Protein AF-A0A955DS67-F1 (afdb_monomer_lite)

Sequenc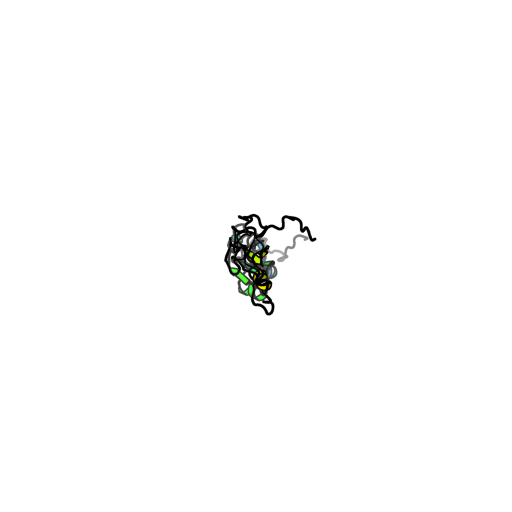e (205 aa):
DTLGGVYQGVDVPCTDSLCATAPFGACCLGFTSCVEVNSTETCDMLGGFYQGVDVPCTESLCATAPFGACCIGFISCVEVDSADSCDTLGGLYQGIGVVCTGTLCLPPIGACCLMNDCFAVTSDECNLVGGTYFGDDSTCQEKDSDGDGVPDLCDLCPTDPDKTSPGNCGCGVADRVEQWITVDSFGQSPGSANNLISPVGITVG

Radius of gyration: 37.69 Å; chains: 1; bounding box: 93×32×122 Å

Structure (mmCIF, N/CA/C/O backbone):
data_AF-A0A955DS67-F1
#
_entry.id   AF-A0A955DS67-F1
#
loop_
_atom_site.group_PDB
_atom_site.id
_atom_site.type_symbol
_atom_site.label_atom_id
_atom_site.label_alt_id
_atom_site.label_comp_id
_atom_site.label_asym_id
_atom_site.label_entity_id
_atom_site.label_seq_id
_atom_site.pdbx_PDB_ins_code
_atom_site.Cartn_x
_atom_site.Cartn_y
_atom_site.Cartn_z
_atom_site.occupancy
_atom_site.B_iso_or_equiv
_atom_site.auth_seq_id
_atom_site.auth_comp_id
_atom_site.auth_asym_id
_atom_site.auth_atom_id
_atom_site.pdbx_PDB_model_num
ATOM 1 N N . ASP A 1 1 ? 33.724 -18.136 -36.474 1.00 45.06 1 ASP A N 1
ATOM 2 C CA . ASP A 1 1 ? 34.417 -18.486 -35.220 1.00 45.06 1 ASP A CA 1
ATOM 3 C C . ASP A 1 1 ? 33.354 -18.592 -34.129 1.00 45.06 1 ASP A C 1
ATOM 5 O O . ASP A 1 1 ? 32.186 -18.333 -34.398 1.00 45.06 1 ASP A O 1
ATOM 9 N N . THR A 1 2 ? 33.712 -19.002 -32.922 1.00 50.34 2 THR A N 1
ATOM 10 C CA . THR A 1 2 ? 32.799 -19.075 -31.770 1.00 50.34 2 THR A CA 1
ATOM 11 C C . THR A 1 2 ? 32.528 -17.704 -31.121 1.00 50.34 2 THR A C 1
ATOM 13 O O . THR A 1 2 ? 32.075 -17.668 -29.983 1.00 50.34 2 THR A O 1
ATOM 16 N N . LEU A 1 3 ? 32.816 -16.587 -31.811 1.00 63.69 3 LEU A N 1
ATOM 17 C CA . LEU A 1 3 ? 32.718 -15.210 -31.300 1.00 63.69 3 LEU A CA 1
ATOM 18 C C . LEU A 1 3 ? 31.613 -14.373 -31.977 1.00 63.69 3 LEU A C 1
ATOM 20 O O . LEU A 1 3 ? 31.460 -13.201 -31.653 1.00 63.69 3 LEU A O 1
ATOM 24 N N . GLY A 1 4 ? 30.809 -14.954 -32.877 1.00 57.41 4 GLY A N 1
ATOM 25 C CA . GLY A 1 4 ? 29.556 -14.335 -33.342 1.00 57.41 4 GLY A CA 1
ATOM 26 C C . GLY A 1 4 ? 29.696 -13.159 -34.321 1.00 57.41 4 GLY A C 1
ATOM 27 O O . GLY A 1 4 ? 28.740 -12.410 -34.501 1.00 57.41 4 GLY A O 1
ATOM 28 N N . GLY A 1 5 ? 30.848 -12.987 -34.974 1.00 67.88 5 GLY A N 1
ATOM 29 C CA . GLY A 1 5 ? 31.040 -11.931 -35.975 1.00 67.88 5 GLY A CA 1
ATOM 30 C C . GLY A 1 5 ? 30.374 -12.223 -37.330 1.00 67.88 5 GLY A C 1
ATOM 31 O O . GLY A 1 5 ? 30.324 -13.371 -37.779 1.00 67.88 5 GLY A O 1
ATOM 32 N N . VAL A 1 6 ? 29.910 -11.170 -38.017 1.00 71.06 6 VAL A N 1
ATOM 33 C CA . VAL A 1 6 ? 29.419 -11.239 -39.406 1.00 71.06 6 VAL A CA 1
ATOM 34 C C . VAL A 1 6 ? 30.559 -10.912 -40.369 1.00 71.06 6 VAL A C 1
ATOM 36 O O . VAL A 1 6 ? 31.172 -9.850 -40.295 1.00 71.06 6 VAL A O 1
ATOM 39 N N . TYR A 1 7 ? 30.840 -11.829 -41.291 1.00 76.25 7 TYR A N 1
ATOM 40 C CA . TYR A 1 7 ? 31.863 -11.653 -42.318 1.00 76.25 7 TYR A CA 1
ATOM 41 C C . TYR A 1 7 ? 31.411 -10.651 -43.393 1.00 76.25 7 TYR A C 1
ATOM 43 O O . TYR A 1 7 ? 30.399 -10.876 -44.052 1.00 76.25 7 TYR A O 1
ATOM 51 N N . GLN A 1 8 ? 32.178 -9.575 -43.595 1.00 77.69 8 GLN A N 1
ATOM 52 C CA . GLN A 1 8 ? 31.844 -8.484 -44.529 1.00 77.69 8 GLN A CA 1
ATOM 53 C C . GLN A 1 8 ? 32.438 -8.653 -45.944 1.00 77.69 8 GLN A C 1
ATOM 55 O O . GLN A 1 8 ? 32.198 -7.814 -46.806 1.00 77.69 8 GLN A O 1
ATOM 60 N N . GLY A 1 9 ? 33.183 -9.732 -46.218 1.00 76.81 9 GLY A N 1
ATOM 61 C CA . GLY A 1 9 ? 33.797 -10.001 -47.529 1.00 76.81 9 GLY A CA 1
ATOM 62 C C . GLY A 1 9 ? 35.331 -9.982 -47.524 1.00 76.81 9 GLY A C 1
ATOM 63 O O . GLY A 1 9 ? 35.970 -9.636 -46.532 1.00 76.81 9 GLY A O 1
ATOM 64 N N . VAL A 1 10 ? 35.934 -10.415 -48.635 1.00 80.94 10 VAL A N 1
ATOM 65 C CA . VAL A 1 10 ? 37.390 -10.376 -48.868 1.00 80.94 10 VAL A CA 1
ATOM 66 C C . VAL A 1 10 ? 37.795 -8.968 -49.309 1.00 80.94 10 VAL A C 1
ATOM 68 O O . VAL A 1 10 ? 37.054 -8.325 -50.045 1.00 80.94 10 VAL A O 1
ATOM 71 N N . ASP A 1 11 ? 38.956 -8.497 -48.846 1.00 78.44 11 ASP A N 1
ATOM 72 C CA . ASP A 1 11 ? 39.526 -7.166 -49.135 1.00 78.44 11 ASP A CA 1
ATOM 73 C C . ASP A 1 11 ? 38.718 -5.960 -48.624 1.00 78.44 11 ASP A C 1
ATOM 75 O O . ASP A 1 11 ? 39.002 -4.812 -48.968 1.00 78.44 11 ASP A O 1
ATOM 79 N N . VAL A 1 12 ? 37.746 -6.202 -47.743 1.00 76.88 12 VAL A N 1
ATOM 80 C CA . VAL A 1 12 ? 37.064 -5.148 -46.993 1.00 76.88 12 VAL A CA 1
ATOM 81 C C . VAL A 1 12 ? 37.969 -4.729 -45.825 1.00 76.88 12 VAL A C 1
ATOM 83 O O . VAL A 1 12 ? 38.235 -5.549 -44.942 1.00 76.88 12 VAL A O 1
ATOM 86 N N . PRO A 1 13 ? 38.508 -3.494 -45.814 1.00 73.25 13 PRO A N 1
ATOM 87 C CA . PRO A 1 13 ? 39.472 -3.077 -44.802 1.00 73.25 13 PRO A CA 1
ATOM 88 C C . PRO A 1 13 ? 38.806 -3.033 -43.429 1.00 73.25 13 PRO A C 1
ATOM 90 O O . PRO A 1 13 ? 37.770 -2.398 -43.279 1.00 73.25 13 PRO A O 1
ATOM 93 N N . CYS A 1 14 ? 39.402 -3.657 -42.413 1.00 69.56 14 CYS A N 1
ATOM 94 C CA . CYS A 1 14 ? 38.899 -3.558 -41.044 1.00 69.56 14 CYS A CA 1
ATOM 95 C C . CYS A 1 14 ? 38.941 -2.090 -40.593 1.00 69.56 14 CYS A C 1
ATOM 97 O O . CYS A 1 14 ? 40.011 -1.551 -40.316 1.00 69.56 14 CYS A O 1
ATOM 99 N N . THR A 1 15 ? 37.782 -1.440 -40.548 1.00 69.25 15 THR A N 1
ATOM 100 C CA . THR A 1 15 ? 37.617 -0.091 -39.999 1.00 69.25 15 THR A CA 1
ATOM 101 C C . THR A 1 15 ? 36.511 -0.132 -38.957 1.00 69.25 15 THR A C 1
ATOM 103 O O . THR A 1 15 ? 35.581 -0.929 -39.085 1.00 69.25 15 THR A O 1
ATOM 106 N N . ASP A 1 16 ? 36.569 0.748 -37.959 1.00 59.34 16 ASP A N 1
ATOM 107 C CA . ASP A 1 16 ? 35.522 0.846 -36.930 1.00 59.34 16 ASP A CA 1
ATOM 108 C C . ASP A 1 16 ? 34.136 1.130 -37.545 1.00 59.34 16 ASP A C 1
ATOM 110 O O . ASP A 1 16 ? 33.114 0.732 -37.003 1.00 59.34 16 ASP A O 1
ATOM 114 N N . SER A 1 17 ? 34.099 1.719 -38.748 1.00 62.34 17 SER A N 1
ATOM 115 C CA . SER A 1 17 ? 32.881 1.948 -39.537 1.00 62.34 17 SER A CA 1
ATOM 116 C C . SER A 1 17 ? 32.241 0.671 -40.104 1.00 62.34 17 SER A C 1
ATOM 118 O O . SER A 1 17 ? 31.065 0.700 -40.459 1.00 62.34 17 SER A O 1
ATOM 120 N N . LEU A 1 18 ? 32.996 -0.422 -40.243 1.00 58.56 18 LEU A N 1
ATOM 121 C CA . LEU A 1 18 ? 32.519 -1.727 -40.733 1.00 58.56 18 LEU A CA 1
ATOM 122 C C . LEU A 1 18 ? 32.124 -2.671 -39.595 1.00 58.56 18 LEU A C 1
ATOM 124 O O . LEU A 1 18 ? 31.357 -3.609 -39.804 1.00 58.56 18 LEU A O 1
ATOM 128 N N . CYS A 1 19 ? 32.605 -2.369 -38.392 1.00 57.78 19 CYS A N 1
ATOM 129 C CA . CYS A 1 19 ? 32.075 -2.851 -37.128 1.00 57.78 19 CYS A CA 1
ATOM 130 C C . CYS A 1 19 ? 31.167 -1.784 -36.511 1.00 57.78 19 CYS A C 1
ATOM 132 O O . CYS A 1 19 ? 31.239 -1.577 -35.303 1.00 57.78 19 CYS A O 1
ATOM 134 N N . ALA A 1 20 ? 30.337 -1.101 -37.316 1.00 56.19 20 ALA A N 1
ATOM 135 C CA . ALA A 1 20 ? 29.197 -0.375 -36.774 1.00 56.19 20 ALA A CA 1
ATOM 136 C C . ALA A 1 20 ? 28.348 -1.422 -36.050 1.00 56.19 20 ALA A C 1
ATOM 138 O O . ALA A 1 20 ? 27.555 -2.144 -36.657 1.00 56.19 20 ALA A O 1
ATOM 139 N N . THR A 1 21 ? 28.644 -1.598 -34.764 1.00 60.34 21 THR A N 1
ATOM 140 C CA . THR A 1 21 ? 27.895 -2.409 -33.827 1.00 60.34 21 THR A CA 1
ATOM 141 C C . THR A 1 21 ? 26.448 -2.043 -34.070 1.00 60.34 21 THR A C 1
ATOM 143 O O . THR A 1 21 ? 26.143 -0.849 -34.120 1.00 60.34 21 THR A O 1
ATOM 146 N N . ALA A 1 22 ? 25.583 -3.037 -34.305 1.00 58.22 22 ALA A N 1
ATOM 147 C CA . ALA A 1 22 ? 24.147 -2.788 -34.313 1.00 58.22 22 ALA A CA 1
ATOM 148 C C . ALA A 1 22 ? 23.866 -1.852 -33.132 1.00 58.22 22 ALA A C 1
ATOM 150 O O . ALA A 1 22 ? 24.342 -2.182 -32.046 1.00 58.22 22 ALA A O 1
ATOM 151 N N . PRO A 1 23 ? 23.287 -0.663 -33.357 1.00 74.44 23 PRO A N 1
ATOM 152 C CA . PRO A 1 23 ? 23.350 0.417 -32.386 1.00 74.44 23 PRO A CA 1
ATOM 153 C C . PRO A 1 23 ? 22.814 -0.071 -31.039 1.00 74.44 23 PRO A C 1
ATOM 155 O O . PRO A 1 23 ? 21.612 -0.291 -30.886 1.00 74.44 23 PRO A O 1
ATOM 158 N N . PHE A 1 24 ? 23.721 -0.333 -30.094 1.00 84.25 24 PHE A N 1
ATOM 159 C CA . PHE A 1 24 ? 23.340 -0.803 -28.773 1.00 84.25 24 PHE A CA 1
ATOM 160 C C . PHE A 1 24 ? 22.849 0.402 -27.987 1.00 84.25 24 PHE A C 1
ATOM 162 O O . PHE A 1 24 ? 23.376 1.507 -28.108 1.00 84.25 24 PHE A O 1
ATOM 169 N N . GLY A 1 25 ? 21.801 0.190 -27.211 1.00 90.25 25 GLY A N 1
ATOM 170 C CA . GLY A 1 25 ? 21.251 1.197 -26.326 1.00 90.25 25 GLY A CA 1
ATOM 171 C C . GLY A 1 25 ? 20.898 0.590 -24.986 1.00 90.25 25 GLY A C 1
ATOM 172 O O . GLY A 1 25 ? 20.641 -0.613 -24.881 1.00 90.25 25 GLY A O 1
ATOM 173 N N . ALA A 1 26 ? 20.876 1.432 -23.965 1.00 92.25 26 ALA A N 1
ATOM 174 C CA . ALA A 1 26 ? 20.432 1.055 -22.640 1.00 92.25 26 ALA A CA 1
ATOM 175 C C . ALA A 1 26 ? 18.932 0.732 -22.632 1.00 92.25 26 ALA A C 1
ATOM 177 O O . ALA A 1 26 ? 18.096 1.517 -23.085 1.00 92.25 26 ALA A O 1
ATOM 178 N N . CYS A 1 27 ? 18.595 -0.420 -22.069 1.00 93.62 27 CYS A N 1
ATOM 179 C CA . CYS A 1 27 ? 17.243 -0.847 -21.761 1.00 93.62 27 CYS A CA 1
ATOM 180 C C . CYS A 1 27 ? 17.115 -0.981 -20.247 1.00 93.62 27 CYS A C 1
ATOM 182 O O . CYS A 1 27 ? 17.793 -1.807 -19.632 1.00 93.62 27 CYS A O 1
ATOM 184 N N . CYS A 1 28 ? 16.266 -0.157 -19.644 1.00 93.38 28 CYS A N 1
ATOM 185 C CA . CYS A 1 28 ? 16.013 -0.227 -18.212 1.00 93.38 28 CYS A CA 1
ATOM 186 C C . CYS A 1 28 ? 14.921 -1.252 -17.921 1.00 93.38 28 CYS A C 1
ATOM 188 O O . CYS A 1 28 ? 13.869 -1.201 -18.546 1.00 93.38 28 CYS A O 1
ATOM 190 N N . LEU A 1 29 ? 15.158 -2.157 -16.977 1.00 89.69 29 LEU A N 1
ATOM 191 C CA . LEU A 1 29 ? 14.196 -3.153 -16.502 1.00 89.69 29 LEU A CA 1
ATOM 192 C C . LEU A 1 29 ? 13.810 -2.785 -15.062 1.00 89.69 29 LEU A C 1
ATOM 194 O O . LEU A 1 29 ? 14.371 -3.320 -14.105 1.00 89.69 29 LEU A O 1
ATOM 198 N N . GLY A 1 30 ? 12.924 -1.801 -14.910 1.00 85.44 30 GLY A N 1
ATOM 199 C CA . GLY A 1 30 ? 12.640 -1.175 -13.616 1.00 85.44 30 GLY A CA 1
ATOM 200 C C . GLY A 1 30 ? 13.696 -0.143 -13.204 1.00 85.44 30 GLY A C 1
ATOM 201 O O . GLY A 1 30 ? 14.457 0.364 -14.034 1.00 85.44 30 GLY A O 1
ATOM 202 N N . PHE A 1 31 ? 13.757 0.184 -11.911 1.00 83.75 31 PHE A N 1
ATOM 203 C CA . PHE A 1 31 ? 14.593 1.295 -11.418 1.00 83.75 31 PHE A CA 1
ATOM 204 C C . PHE A 1 31 ? 16.088 0.982 -11.265 1.00 83.75 31 PHE A C 1
ATOM 206 O O . PHE A 1 31 ? 16.902 1.906 -11.233 1.00 83.75 31 PHE A O 1
ATOM 213 N N . THR A 1 32 ? 16.468 -0.291 -11.135 1.00 83.69 32 THR A N 1
ATOM 214 C CA . THR A 1 32 ? 17.836 -0.689 -10.735 1.00 83.69 32 THR A CA 1
ATOM 215 C C . THR A 1 32 ? 18.565 -1.552 -11.754 1.00 83.69 32 THR A C 1
ATOM 217 O O . THR A 1 32 ? 19.762 -1.776 -11.611 1.00 83.69 32 THR A O 1
ATOM 220 N N . SER A 1 33 ? 17.874 -2.048 -12.780 1.00 89.19 33 SER A N 1
ATOM 221 C CA . SER A 1 33 ? 18.462 -2.959 -13.757 1.00 89.19 33 SER A CA 1
ATOM 222 C C . SER A 1 33 ? 18.581 -2.284 -15.114 1.00 89.19 33 SER A C 1
ATOM 224 O O . SER A 1 33 ? 17.615 -1.713 -15.618 1.00 89.19 33 SER A O 1
ATOM 226 N N . CYS A 1 34 ? 19.768 -2.374 -15.709 1.00 91.81 34 CYS A N 1
ATOM 227 C CA . CYS A 1 34 ? 20.044 -1.900 -17.057 1.00 91.81 34 CYS A CA 1
ATOM 228 C C . CYS A 1 34 ? 20.729 -3.000 -17.860 1.00 91.81 34 CYS A C 1
ATOM 230 O O . CYS A 1 34 ? 21.706 -3.595 -17.401 1.00 91.81 34 CYS A O 1
ATOM 232 N N . VAL A 1 35 ? 20.240 -3.244 -19.071 1.00 92.69 35 VAL A N 1
ATOM 233 C CA . VAL A 1 35 ? 20.851 -4.166 -20.031 1.00 92.69 35 VAL A CA 1
ATOM 234 C C . VAL A 1 35 ? 21.061 -3.464 -21.367 1.00 92.69 35 VAL A C 1
ATOM 236 O O . VAL A 1 35 ? 20.235 -2.662 -21.792 1.00 92.69 35 VAL A O 1
ATOM 239 N N . GLU A 1 36 ? 22.169 -3.749 -22.046 1.00 92.12 36 GLU A N 1
ATOM 240 C CA . GLU A 1 36 ? 22.393 -3.247 -23.403 1.00 92.12 36 GLU A CA 1
ATOM 241 C C . GLU A 1 36 ? 21.662 -4.137 -24.413 1.00 92.12 36 GLU A C 1
ATOM 243 O O . GLU A 1 36 ? 21.830 -5.359 -24.425 1.00 92.12 36 GLU A O 1
ATOM 248 N N . VAL A 1 37 ? 20.849 -3.527 -25.275 1.00 90.88 37 VAL A N 1
ATOM 249 C CA . VAL A 1 37 ? 20.085 -4.219 -26.324 1.00 90.88 37 VAL A CA 1
ATOM 250 C C . VAL A 1 37 ? 20.288 -3.549 -27.676 1.00 90.88 37 VAL A C 1
ATOM 252 O O . VAL A 1 37 ? 20.621 -2.371 -27.759 1.00 90.88 37 VAL A O 1
ATOM 255 N N . ASN A 1 38 ? 20.067 -4.300 -28.751 1.00 88.94 38 ASN A N 1
ATOM 256 C CA . ASN A 1 38 ? 20.304 -3.862 -30.129 1.00 88.94 38 ASN A CA 1
ATOM 257 C C . ASN A 1 38 ? 19.103 -3.171 -30.805 1.00 88.94 38 ASN A C 1
ATOM 259 O O . ASN A 1 38 ? 19.205 -2.796 -31.972 1.00 88.94 38 ASN A O 1
ATOM 263 N N . SER A 1 39 ? 17.949 -3.081 -30.135 1.00 88.69 39 SER A N 1
ATOM 264 C CA . SER A 1 39 ? 16.745 -2.426 -30.660 1.00 88.69 39 SER A CA 1
ATOM 265 C C . SER A 1 39 ? 15.728 -2.132 -29.553 1.00 88.69 39 SER A C 1
ATOM 267 O O . SER A 1 39 ? 15.731 -2.801 -28.516 1.00 88.69 39 SER A O 1
ATOM 269 N N . THR A 1 40 ? 14.823 -1.180 -29.804 1.00 89.88 40 THR A N 1
ATOM 270 C CA . THR A 1 40 ? 13.650 -0.920 -28.953 1.00 89.88 40 THR A CA 1
ATOM 271 C C . THR A 1 40 ? 12.778 -2.165 -28.808 1.00 89.88 40 THR A C 1
ATOM 273 O O . THR A 1 40 ? 12.422 -2.520 -27.698 1.00 89.88 40 THR A O 1
ATOM 276 N N . GLU A 1 41 ? 12.538 -2.903 -29.895 1.00 91.00 41 GLU A N 1
ATOM 277 C CA . GLU A 1 41 ? 11.712 -4.121 -29.889 1.00 91.00 41 GLU A CA 1
ATOM 278 C C . GLU A 1 41 ? 12.270 -5.188 -28.935 1.00 91.00 41 GLU A C 1
ATOM 280 O O . GLU A 1 41 ? 11.524 -5.847 -28.211 1.00 91.00 41 GLU A O 1
ATOM 285 N N . THR A 1 42 ? 13.599 -5.339 -28.892 1.00 91.25 42 THR A N 1
ATOM 286 C CA . THR A 1 42 ? 14.268 -6.222 -27.929 1.00 91.25 42 THR A CA 1
ATOM 287 C C . THR A 1 42 ? 14.051 -5.747 -26.491 1.00 91.25 42 THR A C 1
ATOM 289 O O . THR A 1 42 ? 13.873 -6.583 -25.611 1.00 91.25 42 THR A O 1
ATOM 292 N N . CYS A 1 43 ? 14.051 -4.434 -26.241 1.00 91.31 43 CYS A N 1
ATOM 293 C CA . CYS A 1 43 ? 13.773 -3.879 -24.915 1.00 91.31 43 CYS A CA 1
ATOM 294 C C . CYS A 1 43 ? 12.316 -4.100 -24.491 1.00 91.31 43 CYS A C 1
ATOM 296 O O . CYS A 1 43 ? 12.063 -4.569 -23.382 1.00 91.31 43 CYS A O 1
ATOM 298 N N . ASP A 1 44 ? 11.375 -3.856 -25.403 1.00 88.94 44 ASP A N 1
ATOM 299 C CA . ASP A 1 44 ? 9.940 -4.021 -25.171 1.00 88.94 44 ASP A CA 1
ATOM 300 C C . ASP A 1 44 ? 9.601 -5.491 -24.872 1.00 88.94 44 ASP A C 1
ATOM 302 O O . ASP A 1 44 ? 8.831 -5.789 -23.960 1.00 88.94 44 ASP A O 1
ATOM 306 N N . MET A 1 45 ? 10.241 -6.440 -25.571 1.00 87.94 45 MET A N 1
ATOM 307 C CA . MET A 1 45 ? 10.102 -7.877 -25.287 1.00 87.94 45 MET A CA 1
ATOM 308 C C . MET A 1 45 ? 10.603 -8.277 -23.892 1.00 87.94 45 MET A C 1
ATOM 310 O O . MET A 1 45 ? 10.171 -9.302 -23.364 1.00 87.94 45 MET A O 1
ATOM 314 N N . LEU A 1 46 ? 11.510 -7.499 -23.297 1.00 89.19 46 LEU A N 1
ATOM 315 C CA . LEU A 1 46 ? 11.982 -7.693 -21.925 1.00 89.19 46 LEU A CA 1
ATOM 316 C C . LEU A 1 46 ? 11.116 -6.947 -20.893 1.00 89.19 46 LEU A C 1
ATOM 318 O O . LEU A 1 46 ? 11.377 -7.073 -19.698 1.00 89.19 46 LEU A O 1
ATOM 322 N N . GLY A 1 47 ? 10.101 -6.193 -21.333 1.00 84.56 47 GLY A N 1
ATOM 323 C CA . GLY A 1 47 ? 9.290 -5.324 -20.474 1.00 84.56 47 GLY A CA 1
ATOM 324 C C . GLY A 1 47 ? 10.054 -4.094 -19.979 1.00 84.56 47 GLY A C 1
ATOM 325 O O . GLY A 1 47 ? 9.779 -3.597 -18.888 1.00 84.56 47 GLY A O 1
ATOM 326 N N . GLY A 1 48 ? 11.066 -3.661 -20.731 1.00 87.62 48 GLY A N 1
ATOM 327 C CA . GLY A 1 48 ? 11.921 -2.541 -20.375 1.00 87.62 48 GLY A CA 1
ATOM 328 C C . GLY A 1 48 ? 11.591 -1.250 -21.105 1.00 87.62 48 GLY A C 1
ATOM 329 O O . GLY A 1 48 ? 10.874 -1.237 -22.098 1.00 87.62 48 GLY A O 1
ATOM 330 N N . PHE A 1 49 ? 12.198 -0.161 -20.641 1.00 89.50 49 PHE A N 1
ATOM 331 C CA . PHE A 1 49 ? 12.126 1.143 -21.289 1.00 89.50 49 PHE A CA 1
ATOM 332 C C . PHE A 1 49 ? 13.446 1.456 -22.003 1.00 89.50 49 PHE A C 1
ATOM 334 O O . PHE A 1 49 ? 14.501 1.572 -21.364 1.00 89.50 49 PHE A O 1
ATOM 341 N N . TYR A 1 50 ? 13.393 1.586 -23.332 1.00 91.56 50 TYR A N 1
ATOM 342 C CA . TYR A 1 50 ? 14.571 1.848 -24.160 1.00 91.56 50 TYR A CA 1
ATOM 343 C C . TYR A 1 50 ? 14.976 3.323 -24.091 1.00 91.56 50 TYR A C 1
ATOM 345 O O . TYR A 1 50 ? 14.203 4.213 -24.437 1.00 91.56 50 TYR A O 1
ATOM 353 N N . GLN A 1 51 ? 16.213 3.586 -23.679 1.00 91.31 51 GLN A N 1
ATOM 354 C CA . GLN A 1 51 ? 16.733 4.944 -23.472 1.00 91.31 51 GLN A CA 1
ATOM 355 C C . GLN A 1 51 ? 17.290 5.575 -24.753 1.00 91.31 51 GLN A C 1
ATOM 357 O O . GLN A 1 51 ? 17.553 6.775 -24.795 1.00 91.31 51 GLN A O 1
ATOM 362 N N . GLY A 1 52 ? 17.442 4.775 -25.809 1.00 88.31 52 GLY A N 1
ATOM 363 C CA . GLY A 1 52 ? 17.955 5.208 -27.101 1.00 88.31 52 GLY A CA 1
ATOM 364 C C . GLY A 1 52 ? 19.292 4.569 -27.460 1.00 88.31 52 GLY A C 1
ATOM 365 O O . GLY A 1 52 ? 19.996 3.997 -26.631 1.00 88.31 52 GLY A O 1
ATOM 366 N N . VAL A 1 53 ? 19.622 4.686 -28.741 1.00 88.19 53 VAL A N 1
ATOM 367 C CA . VAL A 1 53 ? 20.884 4.243 -29.337 1.00 88.19 53 VAL A CA 1
ATOM 368 C C . VAL A 1 53 ? 22.063 5.021 -28.750 1.00 88.19 53 VAL A C 1
ATOM 370 O O . VAL A 1 53 ? 21.947 6.223 -28.516 1.00 88.19 53 VAL A O 1
ATOM 373 N N . ASP A 1 54 ? 23.190 4.339 -28.537 1.00 87.44 54 ASP A N 1
ATOM 374 C CA . ASP A 1 54 ? 24.444 4.886 -27.999 1.00 87.44 54 ASP A CA 1
ATOM 375 C C . ASP A 1 54 ? 24.322 5.472 -26.580 1.00 87.44 54 ASP A C 1
ATOM 377 O O . ASP A 1 54 ? 25.238 6.136 -26.088 1.00 87.44 54 ASP A O 1
ATOM 381 N N . VAL A 1 55 ? 23.207 5.212 -25.887 1.00 90.38 55 VAL A N 1
ATOM 382 C CA . VAL A 1 55 ? 23.054 5.527 -24.465 1.00 90.38 55 VAL A CA 1
ATOM 383 C C . VAL A 1 55 ? 23.655 4.378 -23.651 1.00 90.38 55 VAL A C 1
ATOM 385 O O . VAL A 1 55 ? 23.109 3.274 -23.692 1.00 90.38 55 VAL A O 1
ATOM 388 N N . PRO A 1 56 ? 24.759 4.597 -22.908 1.00 88.00 56 PRO A N 1
ATOM 389 C CA . PRO A 1 56 ? 25.398 3.538 -22.139 1.00 88.00 56 PRO A CA 1
ATOM 390 C C . PRO A 1 56 ? 24.575 3.185 -20.901 1.00 88.00 56 PRO A C 1
ATOM 392 O O . PRO A 1 56 ? 24.020 4.063 -20.231 1.00 88.00 56 PRO A O 1
ATOM 395 N N . CYS A 1 57 ? 24.557 1.902 -20.542 1.00 89.19 57 CYS A N 1
ATOM 396 C CA . CYS A 1 57 ? 23.957 1.477 -19.286 1.00 89.19 57 CYS A CA 1
ATOM 397 C C . CYS A 1 57 ? 24.753 2.010 -18.092 1.00 89.19 57 CYS A C 1
ATOM 399 O O . CYS A 1 57 ? 25.937 1.718 -17.926 1.00 89.19 57 CYS A O 1
ATOM 401 N N . THR A 1 58 ? 24.091 2.788 -17.236 1.00 84.88 58 THR A N 1
ATOM 402 C CA . THR A 1 58 ? 24.656 3.258 -15.968 1.00 84.88 58 THR A CA 1
ATOM 403 C C . THR A 1 58 ? 23.632 3.081 -14.854 1.00 84.88 58 THR A C 1
ATOM 405 O O . THR A 1 58 ? 22.432 3.213 -15.086 1.00 84.88 58 THR A O 1
ATOM 408 N N . GLU A 1 59 ? 24.103 2.844 -13.631 1.00 69.81 59 GLU A N 1
ATOM 409 C CA . GLU A 1 59 ? 23.254 2.657 -12.439 1.00 69.81 59 GLU A CA 1
ATOM 410 C C . GLU A 1 59 ? 22.304 3.845 -12.185 1.00 69.81 59 GLU A C 1
ATOM 412 O O . GLU A 1 59 ? 21.223 3.696 -11.627 1.00 69.81 59 GLU A O 1
ATOM 417 N N . SER A 1 60 ? 22.692 5.048 -12.619 1.00 82.69 60 SER A N 1
ATOM 418 C CA . SER A 1 60 ? 21.909 6.275 -12.434 1.00 82.69 60 SER A CA 1
ATOM 419 C C . SER A 1 60 ? 20.833 6.488 -13.501 1.00 82.69 60 SER A C 1
ATOM 421 O O . SER A 1 60 ? 19.947 7.317 -13.299 1.00 82.69 60 SER A O 1
ATOM 423 N N . LEU A 1 61 ? 20.923 5.806 -14.644 1.00 84.50 61 LEU A N 1
ATOM 424 C CA . LEU A 1 61 ? 20.039 6.031 -15.787 1.00 84.50 61 LEU A CA 1
ATOM 425 C C . LEU A 1 61 ? 18.622 5.518 -15.503 1.00 84.50 61 LEU A C 1
ATOM 427 O O . LEU A 1 61 ? 17.641 6.226 -15.731 1.00 84.50 61 LEU A O 1
ATOM 431 N N . CYS A 1 62 ? 18.515 4.316 -14.935 1.00 86.25 62 CYS A N 1
ATOM 432 C CA . CYS A 1 62 ? 17.228 3.655 -14.718 1.00 86.25 62 CYS A CA 1
ATOM 433 C C . CYS A 1 62 ? 16.460 4.190 -13.508 1.00 86.25 62 CYS A C 1
ATOM 435 O O . CYS A 1 62 ? 15.234 4.141 -13.497 1.00 86.25 62 CYS A O 1
ATOM 437 N N . ALA A 1 63 ? 17.146 4.847 -12.570 1.00 79.38 63 ALA A N 1
ATOM 438 C CA . ALA A 1 63 ? 16.498 5.588 -11.491 1.00 79.38 63 ALA A CA 1
ATOM 439 C C . ALA A 1 63 ? 15.624 6.752 -12.002 1.00 79.38 63 ALA A C 1
ATOM 441 O O . ALA A 1 63 ? 14.730 7.209 -11.295 1.00 79.38 63 ALA A O 1
ATOM 442 N N . THR A 1 64 ? 15.887 7.242 -13.221 1.00 74.81 64 THR A N 1
ATOM 443 C CA . THR A 1 64 ? 15.121 8.324 -13.866 1.00 74.81 64 THR A CA 1
ATOM 444 C C . THR A 1 64 ? 14.175 7.842 -14.962 1.00 74.81 64 THR A C 1
ATOM 446 O O . THR A 1 64 ? 13.462 8.653 -15.553 1.00 74.81 64 THR A O 1
ATOM 449 N N . ALA A 1 65 ? 14.164 6.538 -15.248 1.00 76.44 65 ALA A N 1
ATOM 450 C CA . ALA A 1 65 ? 13.235 5.966 -16.209 1.00 76.44 65 ALA A CA 1
ATOM 451 C C . ALA A 1 65 ? 11.789 6.069 -15.675 1.00 76.44 65 ALA A C 1
ATOM 453 O O . ALA A 1 65 ? 11.587 6.049 -14.458 1.00 76.44 65 ALA A O 1
ATOM 454 N N . PRO A 1 66 ? 10.776 6.196 -16.554 1.00 83.38 66 PRO A N 1
ATOM 455 C CA . PRO A 1 66 ? 9.402 6.528 -16.170 1.00 83.38 66 PRO A CA 1
ATOM 456 C C . PRO A 1 66 ? 8.627 5.333 -15.590 1.00 83.38 66 PRO A C 1
ATOM 458 O O . PRO A 1 66 ? 7.434 5.191 -15.840 1.00 83.38 66 PRO A O 1
ATOM 461 N N . PHE A 1 67 ? 9.284 4.471 -14.814 1.00 89.06 67 PHE A N 1
ATOM 462 C CA . PHE A 1 6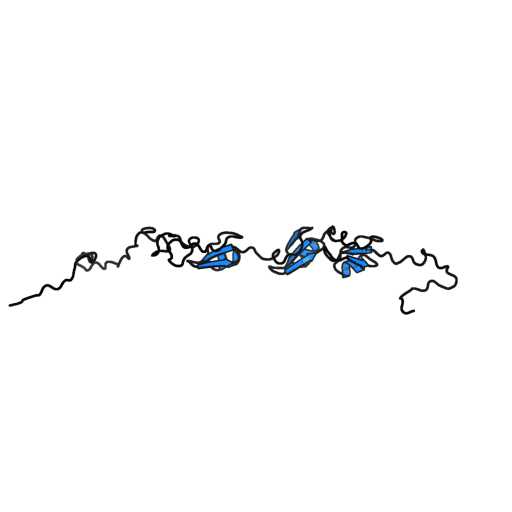7 ? 8.611 3.365 -14.150 1.00 89.06 67 PHE A CA 1
ATOM 463 C C . PHE A 1 67 ? 7.702 3.865 -13.036 1.00 89.06 67 PHE A C 1
ATOM 465 O O . PHE A 1 67 ? 7.957 4.896 -12.409 1.00 89.06 67 PHE A O 1
ATOM 472 N N . GLY A 1 68 ? 6.658 3.102 -12.763 1.00 92.12 68 GLY A N 1
ATOM 473 C CA . GLY A 1 68 ? 5.795 3.273 -11.611 1.00 92.12 68 GLY A CA 1
ATOM 474 C C . GLY A 1 68 ? 5.276 1.935 -11.117 1.00 92.12 68 GLY A C 1
ATOM 475 O O . GLY A 1 68 ? 5.263 0.938 -11.840 1.00 92.12 68 GLY A O 1
ATOM 476 N N . ALA A 1 69 ? 4.843 1.909 -9.865 1.00 93.75 69 ALA A N 1
ATOM 477 C CA . ALA A 1 69 ? 4.267 0.722 -9.267 1.00 93.75 69 ALA A CA 1
ATOM 478 C C . ALA A 1 69 ? 2.825 0.510 -9.742 1.00 93.75 69 ALA A C 1
ATOM 480 O O . ALA A 1 69 ? 2.002 1.429 -9.755 1.00 93.75 69 ALA A O 1
ATOM 481 N N . CYS A 1 70 ? 2.511 -0.732 -10.084 1.00 95.94 70 CYS A N 1
ATOM 482 C CA . CYS A 1 70 ? 1.182 -1.198 -10.432 1.00 95.94 70 CYS A CA 1
ATOM 483 C C . CYS A 1 70 ? 0.733 -2.242 -9.410 1.00 95.94 70 CYS A C 1
ATOM 485 O O . CYS A 1 70 ? 1.356 -3.300 -9.276 1.00 95.94 70 CYS A O 1
ATOM 487 N N . CYS A 1 71 ? -0.345 -1.944 -8.688 1.00 96.12 71 CYS A N 1
ATOM 488 C CA . CYS A 1 71 ? -0.918 -2.863 -7.712 1.00 96.12 71 CYS A CA 1
ATOM 489 C C . CYS A 1 71 ? -1.964 -3.758 -8.368 1.00 96.12 71 CYS A C 1
ATOM 491 O O . CYS A 1 71 ? -2.995 -3.274 -8.829 1.00 96.12 71 CYS A O 1
ATOM 493 N N . ILE A 1 72 ? -1.713 -5.064 -8.391 1.00 93.44 72 ILE A N 1
ATOM 494 C CA . ILE A 1 72 ? -2.641 -6.066 -8.920 1.00 93.44 72 ILE A CA 1
ATOM 495 C C . ILE A 1 72 ? -3.291 -6.772 -7.724 1.00 93.44 72 ILE A C 1
ATOM 497 O O . ILE A 1 72 ? -2.673 -7.588 -7.033 1.00 93.44 72 ILE A O 1
ATOM 501 N N . GLY A 1 73 ? -4.548 -6.426 -7.444 1.00 89.00 73 GLY A N 1
ATOM 502 C CA . GLY A 1 73 ? -5.215 -6.825 -6.202 1.00 89.00 73 GLY A CA 1
ATOM 503 C C . GLY A 1 73 ? -4.580 -6.164 -4.970 1.00 89.00 73 GLY A C 1
ATOM 504 O O . GLY A 1 73 ? -4.221 -4.994 -5.016 1.00 89.00 73 GLY A O 1
ATOM 505 N N . PHE A 1 74 ? -4.446 -6.920 -3.874 1.00 81.56 74 PHE A N 1
ATOM 506 C CA . PHE A 1 74 ? -4.029 -6.406 -2.556 1.00 81.56 74 PHE A CA 1
ATOM 507 C C . PHE A 1 74 ? -2.586 -6.732 -2.149 1.00 81.56 74 PHE A C 1
ATOM 509 O O . PHE A 1 74 ? -2.128 -6.309 -1.099 1.00 81.56 74 PHE A O 1
ATOM 516 N N . ILE A 1 75 ? -1.872 -7.568 -2.902 1.00 85.12 75 ILE A N 1
ATOM 517 C CA . ILE A 1 75 ? -0.553 -8.074 -2.468 1.00 85.12 75 ILE A CA 1
ATOM 518 C C . ILE A 1 75 ? 0.485 -8.106 -3.583 1.00 85.12 75 ILE A C 1
ATOM 520 O O . ILE A 1 75 ? 1.678 -8.188 -3.299 1.00 85.12 75 ILE A O 1
ATOM 524 N N . SER A 1 76 ? 0.063 -8.065 -4.848 1.00 92.31 76 SER A N 1
ATOM 525 C CA . SER A 1 76 ? 0.993 -8.106 -5.969 1.00 92.31 76 SER A CA 1
ATOM 526 C C . SER A 1 76 ? 1.330 -6.688 -6.402 1.00 92.31 76 SER A C 1
ATOM 528 O O . SER A 1 76 ? 0.439 -5.892 -6.687 1.00 92.31 76 SER A O 1
ATOM 530 N N . CYS A 1 77 ? 2.626 -6.397 -6.449 1.00 94.12 77 CYS A N 1
ATOM 531 C CA . CYS A 1 77 ? 3.165 -5.169 -7.004 1.00 94.12 77 CYS A CA 1
ATOM 532 C C . CYS A 1 77 ? 4.110 -5.521 -8.144 1.00 94.12 77 CYS A C 1
ATOM 534 O O . CYS A 1 77 ? 5.000 -6.359 -7.969 1.00 94.12 77 CYS A O 1
ATOM 536 N N . VAL A 1 78 ? 3.924 -4.876 -9.288 1.00 92.25 78 VAL A N 1
ATOM 537 C CA . VAL A 1 78 ? 4.835 -4.967 -10.431 1.00 92.25 78 VAL A CA 1
ATOM 538 C C . VAL A 1 78 ? 5.227 -3.566 -10.879 1.00 92.25 78 VAL A C 1
ATOM 540 O O . VAL A 1 78 ? 4.420 -2.641 -10.815 1.00 92.25 78 VAL A O 1
ATOM 543 N N . GLU A 1 79 ? 6.471 -3.395 -11.311 1.00 91.81 79 GLU A N 1
ATOM 544 C CA . GLU A 1 79 ? 6.921 -2.144 -11.922 1.00 91.81 79 GLU A CA 1
ATOM 545 C C . GLU A 1 79 ? 6.525 -2.151 -13.398 1.00 91.81 79 GLU A C 1
ATOM 547 O O . GLU A 1 79 ? 6.770 -3.127 -14.107 1.00 91.81 79 GLU A O 1
ATOM 552 N N . VAL A 1 80 ? 5.889 -1.074 -13.851 1.00 91.12 80 VAL A N 1
ATOM 553 C CA . VAL A 1 80 ? 5.458 -0.887 -15.241 1.00 91.12 80 VAL A CA 1
ATOM 554 C C . VAL A 1 80 ? 5.923 0.467 -15.751 1.00 91.12 80 VAL A C 1
ATOM 556 O O . VAL A 1 80 ? 6.154 1.388 -14.972 1.00 91.12 80 VAL A O 1
ATOM 559 N N . ASP A 1 81 ? 6.059 0.594 -17.061 1.00 88.69 81 ASP A N 1
ATOM 560 C CA . ASP A 1 81 ? 6.537 1.793 -17.753 1.00 88.69 81 ASP A CA 1
ATOM 561 C C . ASP A 1 81 ? 5.442 2.844 -18.022 1.00 88.69 81 ASP A C 1
ATOM 563 O O . ASP A 1 81 ? 5.741 3.964 -18.437 1.00 88.69 81 ASP A O 1
ATOM 567 N N . SER A 1 82 ? 4.166 2.502 -17.808 1.00 90.00 82 SER A N 1
ATOM 568 C CA . SER A 1 82 ? 3.043 3.416 -18.015 1.00 90.00 82 SER A CA 1
ATOM 569 C C . SER A 1 82 ? 1.779 3.004 -17.248 1.00 90.00 82 SER A C 1
ATOM 571 O O . SER A 1 82 ? 1.617 1.854 -16.834 1.00 90.00 82 SER A O 1
ATOM 573 N N . ALA A 1 83 ? 0.850 3.954 -17.095 1.00 93.62 83 ALA A N 1
ATOM 574 C CA . ALA A 1 83 ? -0.480 3.677 -16.553 1.00 93.62 83 ALA A CA 1
ATOM 575 C C . ALA A 1 83 ? -1.274 2.717 -17.456 1.00 93.62 83 ALA A C 1
ATOM 577 O O . ALA A 1 83 ? -1.8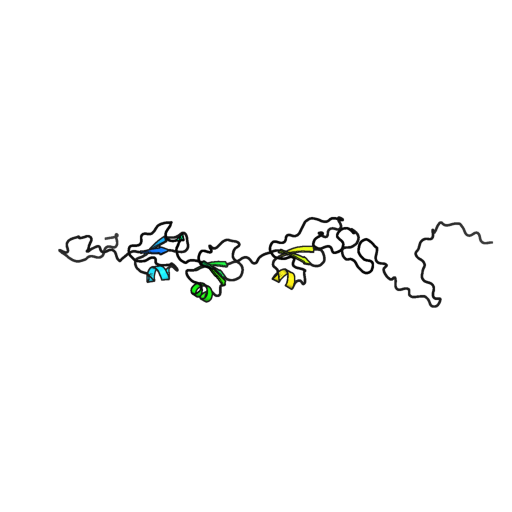89 1.786 -16.948 1.00 93.62 83 ALA A O 1
ATOM 578 N N . ASP A 1 84 ? -1.179 2.877 -18.781 1.00 94.38 84 ASP A N 1
ATOM 579 C CA . ASP A 1 84 ? -1.846 1.999 -19.750 1.00 94.38 84 ASP A CA 1
ATOM 580 C C . ASP A 1 84 ? -1.366 0.545 -19.597 1.00 94.38 84 ASP A C 1
ATOM 582 O O . ASP A 1 84 ? -2.170 -0.389 -19.579 1.00 94.38 84 ASP A O 1
ATOM 586 N N . SER A 1 85 ? -0.056 0.343 -19.403 1.00 92.12 85 SER A N 1
ATOM 587 C CA . SER A 1 85 ? 0.524 -0.970 -19.105 1.00 92.12 85 SER A CA 1
ATOM 588 C C . SER A 1 85 ? -0.071 -1.561 -17.818 1.00 92.12 85 SER A C 1
ATOM 590 O O . SER A 1 85 ? -0.424 -2.739 -17.797 1.00 92.12 85 SER A O 1
ATOM 592 N N . CYS A 1 86 ? -0.269 -0.758 -16.765 1.00 94.69 86 CYS A N 1
ATOM 593 C CA . CYS A 1 86 ? -0.931 -1.214 -15.536 1.00 94.69 86 CYS A CA 1
ATOM 594 C C . CYS A 1 86 ? -2.403 -1.595 -15.756 1.00 94.69 86 CYS A C 1
ATOM 596 O O . CYS A 1 86 ? -2.860 -2.634 -15.270 1.00 94.69 86 CYS A O 1
ATOM 598 N N . ASP A 1 87 ? -3.131 -0.791 -16.530 1.00 95.06 87 ASP A N 1
ATOM 599 C CA . ASP A 1 87 ? -4.546 -1.011 -16.827 1.00 95.06 87 ASP A CA 1
ATOM 600 C C . ASP A 1 87 ? -4.754 -2.311 -17.617 1.00 95.06 87 ASP A C 1
ATOM 602 O O . ASP A 1 87 ? -5.693 -3.064 -17.346 1.00 95.06 87 ASP A O 1
ATOM 606 N N . THR A 1 88 ? -3.848 -2.644 -18.546 1.00 95.31 88 THR A N 1
ATOM 607 C CA . THR A 1 88 ? -3.901 -3.929 -19.275 1.00 95.31 88 THR A CA 1
ATOM 608 C C . THR A 1 88 ? -3.691 -5.148 -18.375 1.00 95.31 88 THR A C 1
ATOM 610 O O . THR A 1 88 ? -4.196 -6.229 -18.684 1.00 95.31 88 THR A O 1
ATOM 613 N N . LEU A 1 89 ? -3.003 -4.977 -17.242 1.00 93.94 89 LEU A N 1
ATOM 614 C CA . LEU A 1 89 ? -2.843 -5.999 -16.205 1.00 93.94 89 LEU A CA 1
ATOM 615 C C . LEU A 1 89 ? -4.027 -6.034 -15.223 1.00 93.94 89 LEU A C 1
ATOM 617 O O . LEU A 1 89 ? -4.072 -6.903 -14.352 1.00 93.94 89 LEU A O 1
ATOM 621 N N . GLY A 1 90 ? -4.988 -5.113 -15.356 1.00 93.62 90 GLY A N 1
ATOM 622 C CA . GLY A 1 90 ? -6.115 -4.961 -14.437 1.00 93.62 90 GLY A CA 1
ATOM 623 C C . GLY A 1 90 ? -5.702 -4.444 -13.057 1.00 93.62 90 GLY A C 1
ATOM 624 O O . GLY A 1 90 ? -6.380 -4.740 -12.072 1.00 93.62 90 GLY A O 1
ATOM 625 N N . GLY A 1 91 ? -4.571 -3.741 -12.972 1.00 94.75 91 GLY A N 1
ATOM 626 C CA . GLY A 1 91 ? -4.058 -3.174 -11.731 1.00 94.75 91 GLY A CA 1
ATOM 627 C C . GLY A 1 91 ? -4.467 -1.717 -11.508 1.00 94.75 91 GLY A C 1
ATOM 628 O O . GLY A 1 91 ? -5.093 -1.083 -12.351 1.00 94.75 91 GLY A O 1
ATOM 629 N N . LEU A 1 92 ? -4.085 -1.184 -10.347 1.00 94.31 92 LEU A N 1
ATOM 630 C CA . LEU A 1 92 ? -4.189 0.229 -9.997 1.00 94.31 92 LEU A CA 1
ATOM 631 C C . LEU A 1 92 ? -2.798 0.870 -10.024 1.00 94.31 92 LEU A C 1
ATOM 633 O O . LEU A 1 92 ? -1.933 0.534 -9.205 1.00 94.31 92 LEU A O 1
ATOM 637 N N . TYR A 1 93 ? -2.597 1.810 -10.947 1.00 95.44 93 TYR A N 1
ATOM 638 C CA . TYR A 1 93 ? -1.328 2.514 -11.096 1.00 95.44 93 TYR A CA 1
ATOM 639 C C . TYR A 1 93 ? -1.110 3.523 -9.963 1.00 95.44 93 TYR A C 1
ATOM 641 O O . TYR A 1 93 ? -1.939 4.404 -9.738 1.00 95.44 93 TYR A O 1
ATOM 649 N N . GLN A 1 94 ? 0.021 3.415 -9.265 1.00 94.62 94 GLN A N 1
ATOM 650 C CA . GLN A 1 94 ? 0.366 4.274 -8.124 1.00 94.62 94 GLN A CA 1
ATOM 651 C C . GLN A 1 94 ? 1.082 5.567 -8.541 1.00 94.62 94 GLN A C 1
ATOM 653 O O . GLN A 1 94 ? 1.200 6.496 -7.744 1.00 94.62 94 GLN A O 1
ATOM 658 N N . GLY A 1 95 ? 1.538 5.648 -9.794 1.00 91.25 95 GLY A N 1
ATOM 659 C CA . GLY A 1 95 ? 2.227 6.813 -10.345 1.00 91.25 95 GLY A CA 1
ATOM 660 C C . GLY A 1 95 ? 3.700 6.561 -10.668 1.00 91.25 95 GLY A C 1
ATOM 661 O O . GLY A 1 95 ? 4.316 5.605 -10.200 1.00 91.25 95 GLY A O 1
ATOM 662 N N . ILE A 1 96 ? 4.263 7.455 -11.485 1.00 90.38 96 ILE A N 1
ATOM 663 C CA . ILE A 1 96 ? 5.672 7.416 -11.901 1.00 90.38 96 ILE A CA 1
ATOM 664 C C . ILE A 1 96 ? 6.578 7.699 -10.695 1.00 90.38 96 ILE A C 1
ATOM 666 O O . ILE A 1 96 ? 6.297 8.591 -9.895 1.00 90.38 96 ILE A O 1
ATOM 670 N N . GLY A 1 97 ? 7.683 6.964 -10.583 1.00 88.38 97 GLY A N 1
ATOM 671 C CA . GLY A 1 97 ? 8.667 7.077 -9.506 1.00 88.38 97 GLY A CA 1
ATOM 672 C C . GLY A 1 97 ? 8.275 6.352 -8.217 1.00 88.38 97 GLY A C 1
ATOM 673 O O . GLY A 1 97 ? 9.073 6.307 -7.281 1.00 88.38 97 GLY A O 1
ATOM 674 N N . VAL A 1 98 ? 7.072 5.772 -8.149 1.00 91.69 98 VAL A N 1
ATOM 675 C CA . VAL A 1 98 ? 6.674 4.918 -7.027 1.00 91.69 98 VAL A CA 1
ATOM 676 C C . VAL A 1 98 ? 7.304 3.542 -7.218 1.00 91.69 98 VAL A C 1
ATOM 678 O O . VAL A 1 98 ? 7.029 2.862 -8.202 1.00 91.69 98 VAL A O 1
ATOM 681 N N . VAL A 1 99 ? 8.151 3.140 -6.272 1.00 89.06 99 VAL A N 1
ATOM 682 C CA . VAL A 1 99 ? 8.827 1.836 -6.272 1.00 89.06 99 VAL A CA 1
ATOM 683 C C . VAL A 1 99 ? 7.954 0.815 -5.556 1.00 89.06 99 VAL A C 1
ATOM 685 O O . VAL A 1 99 ? 7.348 1.128 -4.529 1.00 89.06 99 VAL A O 1
ATOM 688 N N . CYS A 1 100 ? 7.921 -0.418 -6.055 1.00 90.94 100 CYS A N 1
ATOM 689 C CA . CYS A 1 100 ? 7.237 -1.499 -5.360 1.00 90.94 100 CYS A CA 1
ATOM 690 C C . CYS A 1 100 ? 7.879 -1.764 -3.993 1.00 90.94 100 CYS A C 1
ATOM 692 O O . CYS A 1 100 ? 9.015 -2.228 -3.893 1.00 90.94 100 CYS A O 1
ATOM 694 N N . THR A 1 101 ? 7.130 -1.502 -2.925 1.00 88.81 101 THR A N 1
ATOM 695 C CA . THR A 1 101 ? 7.495 -1.896 -1.561 1.00 88.81 101 THR A CA 1
ATOM 696 C C . THR A 1 101 ? 6.557 -2.998 -1.083 1.00 88.81 101 THR A C 1
ATOM 698 O O . THR A 1 101 ? 5.433 -3.126 -1.569 1.00 88.81 101 THR A O 1
ATOM 701 N N . GLY A 1 102 ? 6.997 -3.798 -0.109 1.00 81.25 102 GLY A N 1
ATOM 702 C CA . GLY A 1 102 ? 6.190 -4.905 0.418 1.00 81.25 102 GLY A CA 1
ATOM 703 C C . GLY A 1 102 ? 4.849 -4.480 1.031 1.00 81.25 102 GLY A C 1
ATOM 704 O O . GLY A 1 102 ? 3.979 -5.324 1.199 1.00 81.25 102 GLY A O 1
ATOM 705 N N . THR A 1 103 ? 4.673 -3.193 1.346 1.00 86.69 103 THR A N 1
ATOM 706 C CA . THR A 1 103 ? 3.445 -2.639 1.930 1.00 86.69 103 THR A CA 1
ATOM 707 C C . THR A 1 103 ? 2.630 -1.794 0.962 1.00 86.69 103 THR A C 1
ATOM 709 O O . THR A 1 103 ? 1.506 -1.448 1.293 1.00 86.69 103 THR A O 1
ATOM 712 N N . LEU A 1 104 ? 3.161 -1.450 -0.215 1.00 89.56 104 LEU A N 1
ATOM 713 C CA . LEU A 1 104 ? 2.532 -0.471 -1.105 1.00 89.56 104 LEU A CA 1
ATOM 714 C C . LEU A 1 104 ? 1.127 -0.881 -1.554 1.00 89.56 104 LEU A C 1
ATOM 716 O O . LEU A 1 104 ? 0.236 -0.044 -1.619 1.00 89.56 104 LEU A O 1
ATOM 720 N N . CYS A 1 105 ? 0.949 -2.158 -1.884 1.00 91.12 105 CYS A N 1
ATOM 721 C CA . CYS A 1 105 ? -0.333 -2.667 -2.364 1.00 91.12 105 CYS A CA 1
ATOM 722 C C . CYS A 1 105 ? -1.189 -3.270 -1.252 1.00 91.12 105 CYS A C 1
ATOM 724 O O . CYS A 1 105 ? -2.343 -3.609 -1.512 1.00 91.12 105 CYS A O 1
ATOM 726 N N . LEU A 1 106 ? -0.635 -3.396 -0.038 1.00 88.62 106 LEU A N 1
ATOM 727 C CA . LEU A 1 106 ? -1.395 -3.883 1.101 1.00 88.62 106 LEU A CA 1
ATOM 728 C C . LEU A 1 106 ? -2.478 -2.853 1.436 1.00 88.62 106 LEU A C 1
ATOM 730 O O . LEU A 1 106 ? -2.168 -1.665 1.543 1.00 88.62 106 LEU A O 1
ATOM 734 N N . PRO A 1 107 ? -3.738 -3.281 1.611 1.00 86.31 107 PRO A N 1
ATOM 735 C CA . PRO A 1 107 ? -4.763 -2.393 2.124 1.00 86.31 107 PRO A CA 1
ATOM 736 C C . PRO A 1 107 ? -4.338 -1.893 3.512 1.00 86.31 107 PRO A C 1
ATOM 738 O O . PRO A 1 107 ? -3.751 -2.663 4.283 1.00 86.31 107 PRO A O 1
ATOM 741 N N . PRO A 1 108 ? -4.611 -0.621 3.843 1.00 88.69 108 PRO A N 1
ATOM 742 C CA . PRO A 1 108 ? -4.313 -0.112 5.168 1.00 88.69 108 PRO A CA 1
ATOM 743 C C . PRO A 1 108 ? -5.101 -0.907 6.215 1.00 88.69 108 PRO A C 1
ATOM 745 O O . PRO A 1 108 ? -6.266 -1.265 6.010 1.00 88.69 108 PRO A O 1
ATOM 748 N N . ILE A 1 109 ? -4.432 -1.205 7.327 1.00 92.88 109 ILE A N 1
ATOM 749 C CA . ILE A 1 109 ? -5.037 -1.866 8.483 1.00 92.88 109 ILE A CA 1
ATOM 750 C C . ILE A 1 109 ? -5.286 -0.841 9.582 1.00 92.88 109 ILE A C 1
ATOM 752 O O . ILE A 1 109 ? -4.548 0.136 9.721 1.00 92.88 109 ILE A O 1
ATOM 756 N N . GLY A 1 110 ? -6.303 -1.102 10.387 1.00 95.12 110 GLY A N 1
ATOM 757 C CA . GLY A 1 110 ? -6.666 -0.283 11.530 1.00 95.12 110 GLY A CA 1
ATOM 758 C C . GLY A 1 110 ? -7.373 -1.105 12.598 1.00 95.12 110 GLY A C 1
ATOM 759 O O . GLY A 1 110 ? -7.680 -2.285 12.409 1.00 95.12 110 GLY A O 1
ATOM 760 N N . ALA A 1 111 ? -7.638 -0.480 13.736 1.00 96.56 111 ALA A N 1
ATOM 761 C CA . ALA A 1 111 ? -8.392 -1.072 14.821 1.00 96.56 111 ALA A CA 1
ATOM 762 C C . ALA A 1 111 ? -9.870 -1.204 14.440 1.00 96.56 111 ALA A C 1
ATOM 764 O O . ALA A 1 111 ? -10.527 -0.243 14.026 1.00 96.56 111 ALA A O 1
ATOM 765 N N . CYS A 1 112 ? -10.395 -2.406 14.626 1.00 97.00 112 CYS A N 1
ATOM 766 C CA . CYS A 1 112 ? -11.800 -2.736 14.497 1.00 97.00 112 CYS A CA 1
ATOM 767 C C . CYS A 1 112 ? -12.318 -3.262 15.831 1.00 97.00 112 CYS A C 1
ATOM 769 O O . CYS A 1 112 ? -11.851 -4.303 16.296 1.00 97.00 112 CYS A O 1
ATOM 771 N N . CYS A 1 113 ? -13.300 -2.577 16.417 1.00 96.00 113 CYS A N 1
ATOM 772 C CA . CYS A 1 113 ? -14.009 -3.087 17.586 1.00 96.00 113 CYS A CA 1
ATOM 773 C C . CYS A 1 113 ? -15.255 -3.842 17.138 1.00 96.00 113 CYS A C 1
ATOM 775 O O . CYS A 1 113 ? -16.175 -3.253 16.559 1.00 96.00 113 CYS A O 1
ATOM 777 N N . LEU A 1 114 ? -15.303 -5.136 17.433 1.00 94.00 114 LEU A N 1
ATOM 778 C CA . LEU A 1 114 ? -16.499 -5.948 17.271 1.00 94.00 114 LEU A CA 1
ATOM 779 C C . LEU A 1 114 ? -16.989 -6.364 18.653 1.00 94.00 114 LEU A C 1
ATOM 781 O O . LEU A 1 114 ? -16.383 -7.209 19.308 1.00 94.00 114 LEU A O 1
ATOM 785 N N . MET A 1 115 ? -18.109 -5.771 19.070 1.00 87.31 115 MET A N 1
ATOM 786 C CA . MET A 1 115 ? -18.640 -5.867 20.430 1.00 87.31 115 MET A CA 1
ATOM 787 C C . MET A 1 115 ? -17.643 -5.318 21.458 1.00 87.31 115 MET A C 1
ATOM 789 O O . MET A 1 115 ? -17.703 -4.138 21.778 1.00 87.31 115 MET A O 1
ATOM 793 N N . ASN A 1 116 ? -16.711 -6.151 21.907 1.00 89.12 116 ASN A N 1
ATOM 794 C CA . ASN A 1 116 ? -15.757 -5.871 22.975 1.00 89.12 116 ASN A CA 1
ATOM 795 C C . ASN A 1 116 ? -14.337 -6.344 22.645 1.00 89.12 116 ASN A C 1
ATOM 797 O O . ASN A 1 116 ? -13.400 -6.050 23.378 1.00 89.12 116 ASN A O 1
ATOM 801 N N . ASP A 1 117 ? -14.170 -7.045 21.525 1.00 91.88 117 ASP A N 1
ATOM 802 C CA . ASP A 1 117 ? -12.867 -7.485 21.058 1.00 91.88 117 ASP A CA 1
ATOM 803 C C . ASP A 1 117 ? -12.323 -6.486 20.036 1.00 91.88 117 ASP A C 1
ATOM 805 O O . ASP A 1 117 ? -13.049 -6.012 19.152 1.00 91.88 117 ASP A O 1
ATOM 809 N N . CYS A 1 118 ? -11.026 -6.198 20.140 1.00 94.75 118 CYS A N 1
ATOM 810 C CA . CYS A 1 118 ? -10.310 -5.401 19.157 1.00 94.75 118 CYS A CA 1
ATOM 811 C C . CYS A 1 118 ? -9.467 -6.286 18.238 1.00 94.75 118 CYS A C 1
ATOM 813 O O . CYS A 1 118 ? -8.660 -7.092 18.704 1.00 94.75 118 CYS A O 1
ATOM 815 N N . PHE A 1 119 ? -9.592 -6.079 16.929 1.00 94.38 119 PHE A N 1
ATOM 816 C CA . PHE A 1 119 ? -8.763 -6.732 15.917 1.00 94.38 119 PHE A CA 1
ATOM 817 C C . PHE A 1 119 ? -8.128 -5.693 14.991 1.00 94.38 119 PHE A C 1
ATOM 819 O O . PHE A 1 119 ? -8.772 -4.715 14.620 1.00 94.38 119 PHE A O 1
ATOM 826 N N . ALA A 1 120 ? -6.878 -5.920 14.583 1.00 95.12 120 ALA A N 1
ATOM 827 C CA . ALA A 1 120 ? -6.234 -5.138 13.530 1.00 95.12 120 ALA A CA 1
ATOM 828 C C . ALA A 1 120 ? -6.561 -5.762 12.167 1.00 95.12 120 ALA A C 1
ATOM 830 O O . ALA A 1 120 ? -6.028 -6.818 11.823 1.00 95.12 120 ALA A O 1
ATOM 831 N N . VAL A 1 121 ? -7.464 -5.134 11.423 1.00 95.06 121 VAL A N 1
ATOM 832 C CA . VAL A 1 121 ? -7.982 -5.620 10.133 1.00 95.06 121 VAL A CA 1
ATOM 833 C C . VAL A 1 121 ? -8.188 -4.445 9.181 1.00 95.06 121 VAL A C 1
ATOM 835 O O . VAL A 1 121 ? -8.064 -3.284 9.574 1.00 95.06 121 VAL A O 1
ATOM 838 N N . THR A 1 122 ? -8.488 -4.719 7.919 1.00 95.19 122 THR A N 1
ATOM 839 C CA . THR A 1 122 ? -8.852 -3.666 6.960 1.00 95.19 122 THR A CA 1
ATOM 840 C C . THR A 1 122 ? -10.238 -3.087 7.265 1.00 95.19 122 THR A C 1
ATOM 842 O O . THR A 1 122 ? -11.084 -3.740 7.884 1.00 95.19 122 THR A O 1
ATOM 845 N N . SER A 1 123 ? -10.507 -1.870 6.782 1.00 95.69 123 SER A N 1
ATOM 846 C CA . SER A 1 123 ? -11.841 -1.251 6.877 1.00 95.69 123 SER A CA 1
ATOM 847 C C . SER A 1 123 ? -12.943 -2.163 6.316 1.00 95.69 123 SER A C 1
ATOM 849 O O . SER A 1 123 ? -13.982 -2.354 6.950 1.00 95.69 123 SER A O 1
ATOM 851 N N . ASP A 1 124 ? -12.699 -2.793 5.163 1.00 94.19 124 ASP A N 1
ATOM 852 C CA . ASP A 1 124 ? -13.667 -3.683 4.515 1.00 94.19 124 ASP A CA 1
ATOM 853 C C . ASP A 1 124 ? -13.953 -4.936 5.351 1.00 94.19 124 ASP A C 1
ATOM 855 O O . ASP A 1 124 ? -15.116 -5.307 5.528 1.00 94.19 124 ASP A O 1
ATOM 859 N N . GLU A 1 125 ? -12.919 -5.562 5.919 1.00 95.44 125 GLU A N 1
ATOM 860 C CA . GLU A 1 125 ? -13.073 -6.709 6.821 1.00 95.44 125 GLU A CA 1
ATOM 861 C C . GLU A 1 125 ? -13.835 -6.328 8.095 1.00 95.44 125 GLU A C 1
ATOM 863 O O . GLU A 1 125 ? -14.713 -7.078 8.526 1.00 95.44 125 GLU A O 1
ATOM 868 N N . CYS A 1 126 ? -13.560 -5.149 8.664 1.00 96.75 126 CYS A N 1
ATOM 869 C CA . CYS A 1 126 ? -14.267 -4.648 9.841 1.00 96.75 126 CYS A CA 1
ATOM 870 C C . CYS A 1 126 ? -15.762 -4.431 9.568 1.00 96.75 126 CYS A C 1
ATOM 872 O O . CYS A 1 126 ? -16.625 -4.883 10.326 1.00 96.75 126 CYS A O 1
ATOM 874 N N . ASN A 1 127 ? -16.076 -3.788 8.442 1.00 95.44 127 ASN A N 1
ATOM 875 C CA . ASN A 1 127 ? -17.450 -3.519 8.031 1.00 95.44 127 ASN A CA 1
ATOM 876 C C . ASN A 1 127 ? -18.211 -4.814 7.709 1.00 95.44 127 ASN A C 1
ATOM 878 O O . ASN A 1 127 ? -19.402 -4.917 8.009 1.00 95.44 127 ASN A O 1
ATOM 882 N N . LEU A 1 128 ? -17.536 -5.819 7.139 1.00 96.06 128 LEU A N 1
ATOM 883 C CA . LEU A 1 128 ? -18.141 -7.110 6.798 1.00 96.06 128 LEU A CA 1
ATOM 884 C C . LEU A 1 128 ? -18.647 -7.866 8.033 1.00 96.06 128 LEU A C 1
ATOM 886 O O . LEU A 1 128 ? -19.681 -8.531 7.960 1.00 96.06 128 LEU A O 1
ATOM 890 N N . VAL A 1 129 ? -17.944 -7.755 9.163 1.00 95.88 129 VAL A N 1
ATOM 891 C CA . VAL A 1 129 ? -18.358 -8.369 10.436 1.00 95.88 129 VAL A CA 1
ATOM 892 C C . VAL A 1 129 ? -19.268 -7.464 11.276 1.00 95.88 129 VAL A C 1
ATOM 894 O O . VAL A 1 129 ? -19.706 -7.875 12.347 1.00 95.88 129 VAL A O 1
ATOM 897 N N . GLY A 1 130 ? -19.591 -6.258 10.794 1.00 95.50 130 GLY A N 1
ATOM 898 C CA . GLY A 1 130 ? -20.420 -5.285 11.511 1.00 95.50 130 GLY A CA 1
ATOM 899 C C . GLY A 1 130 ? -19.709 -4.607 12.685 1.00 95.50 130 GLY A C 1
ATOM 900 O O . GLY A 1 130 ? -20.371 -4.176 13.628 1.00 95.50 130 GLY A O 1
ATOM 901 N N . GLY A 1 131 ? -18.376 -4.545 12.652 1.00 95.38 131 GLY A N 1
ATOM 902 C CA . GLY A 1 131 ? -17.573 -3.842 13.647 1.00 95.38 131 GLY A CA 1
ATOM 903 C C . GLY A 1 131 ? -17.540 -2.327 13.429 1.00 95.38 131 GLY A C 1
ATOM 904 O O . GLY A 1 131 ? -18.033 -1.798 12.433 1.00 95.38 131 GLY A O 1
ATOM 905 N N . THR A 1 132 ? -16.931 -1.620 14.380 1.00 94.94 132 THR A N 1
ATOM 906 C CA . THR A 1 132 ? -16.637 -0.184 14.286 1.00 94.94 132 THR A CA 1
ATOM 907 C C . THR A 1 132 ? -15.160 0.005 13.954 1.00 94.94 132 THR A C 1
ATOM 909 O O . THR A 1 132 ? -14.301 -0.358 14.757 1.00 94.94 132 THR A O 1
ATOM 912 N N . TYR A 1 133 ? -14.866 0.558 12.774 1.00 96.56 133 TYR A N 1
ATOM 913 C CA . TYR A 1 133 ? -13.502 0.838 12.319 1.00 96.56 133 TYR A CA 1
ATOM 914 C C . TYR A 1 133 ? -13.036 2.220 12.787 1.00 96.56 133 TYR A C 1
ATOM 916 O O . TYR A 1 133 ? -13.734 3.215 12.579 1.00 96.56 133 TYR A O 1
ATOM 924 N N . PHE A 1 134 ? -11.846 2.297 13.380 1.00 94.88 134 PHE A N 1
ATOM 925 C CA . PHE A 1 134 ? -11.298 3.534 13.956 1.00 94.88 134 PHE A CA 1
ATOM 926 C C . PHE A 1 134 ? -10.344 4.287 13.019 1.00 94.88 134 PHE A C 1
ATOM 928 O O . PHE A 1 134 ? -9.775 5.309 13.406 1.00 94.88 134 PHE A O 1
ATOM 935 N N . GLY A 1 135 ? -10.223 3.831 11.771 1.00 93.69 135 GLY A N 1
ATOM 936 C CA . GLY A 1 135 ? -9.415 4.464 10.734 1.00 93.69 135 GLY A CA 1
ATOM 937 C C . GLY A 1 135 ? -8.086 3.757 10.499 1.00 93.69 135 GLY A C 1
ATOM 938 O O . GLY A 1 135 ? -7.639 2.938 11.300 1.00 93.69 135 GLY A O 1
ATOM 939 N N . ASP A 1 136 ? -7.460 4.089 9.379 1.00 93.31 136 ASP A N 1
ATOM 940 C CA . ASP A 1 136 ? -6.171 3.531 8.977 1.00 93.31 136 ASP A CA 1
ATOM 941 C C . ASP A 1 136 ? -5.078 3.898 9.988 1.00 93.31 136 ASP A C 1
ATOM 943 O O . ASP A 1 136 ? -5.101 4.982 10.577 1.00 93.31 136 ASP A O 1
ATOM 947 N N . ASP A 1 137 ? -4.152 2.968 10.222 1.00 91.88 137 ASP A N 1
ATOM 948 C CA . ASP A 1 137 ? -3.062 3.057 11.203 1.00 91.88 137 ASP A CA 1
ATOM 949 C C . ASP A 1 137 ? -3.513 3.201 12.671 1.00 91.88 137 ASP A C 1
ATOM 951 O O . ASP A 1 137 ? -2.677 3.319 13.574 1.00 91.88 137 ASP A O 1
ATOM 955 N N . SER A 1 138 ? -4.820 3.158 12.953 1.00 93.88 138 SER A N 1
ATOM 956 C CA . SER A 1 138 ? -5.299 3.045 14.330 1.00 93.88 138 SER A CA 1
ATOM 957 C C . SER A 1 138 ? -4.902 1.684 14.909 1.00 93.88 138 SER A C 1
ATOM 959 O O . SER A 1 138 ? -4.950 0.655 14.237 1.00 93.88 138 SER A O 1
ATOM 961 N N . THR A 1 139 ? -4.477 1.667 16.169 1.00 93.19 139 THR A N 1
ATOM 962 C CA . THR A 1 139 ? -4.041 0.444 16.846 1.00 93.19 139 THR A CA 1
ATOM 963 C C . THR A 1 139 ? -5.063 0.017 17.883 1.00 93.19 139 THR A C 1
ATOM 965 O O . THR A 1 139 ? -5.699 0.855 18.526 1.00 93.19 139 THR A O 1
ATOM 968 N N . CYS A 1 140 ? -5.201 -1.295 18.077 1.00 90.88 140 CYS A N 1
ATOM 969 C CA . CYS A 1 140 ? -5.859 -1.812 19.267 1.00 90.88 140 CYS A CA 1
ATOM 970 C C . CYS A 1 140 ? -5.048 -1.349 20.473 1.00 90.88 140 CYS A C 1
ATOM 972 O O . CYS A 1 140 ? -3.904 -1.765 20.657 1.00 90.88 140 CYS A O 1
ATOM 974 N N . GLN A 1 141 ? -5.586 -0.389 21.222 1.00 83.81 141 GLN A N 1
ATOM 975 C CA . GLN A 1 141 ? -4.915 0.070 22.426 1.00 83.81 141 GLN A CA 1
ATOM 976 C C . GLN A 1 141 ? -5.006 -1.028 23.477 1.00 83.81 141 GLN A C 1
ATOM 978 O O . GLN A 1 141 ? -6.060 -1.603 23.672 1.00 83.81 141 GLN A O 1
ATOM 983 N N . GLU A 1 142 ? -3.911 -1.284 24.183 1.00 80.00 142 GLU A N 1
ATOM 984 C CA . GLU A 1 142 ? -3.889 -2.219 25.320 1.00 80.00 142 GLU A CA 1
ATOM 985 C C . GLU A 1 142 ? -4.402 -1.561 26.612 1.00 80.00 142 GLU A C 1
ATOM 987 O O . GLU A 1 142 ? -4.341 -2.147 27.690 1.00 80.00 142 GLU A O 1
ATOM 992 N N . LYS A 1 143 ? -4.812 -0.287 26.543 1.00 92.50 143 LYS A N 1
ATOM 993 C CA . LYS A 1 143 ? -5.306 0.429 27.712 1.00 92.50 143 LYS A CA 1
ATOM 994 C C . LYS A 1 143 ? -6.696 -0.100 28.039 1.00 92.50 143 LYS A C 1
ATOM 996 O O . LYS A 1 143 ? -7.608 0.085 27.247 1.00 92.50 143 LYS A O 1
ATOM 1001 N N . ASP A 1 144 ? -6.796 -0.718 29.200 1.00 94.19 144 ASP A N 1
ATOM 1002 C CA . ASP A 1 144 ? -8.015 -1.199 29.836 1.00 94.19 144 ASP A CA 1
ATOM 1003 C C . ASP A 1 144 ? -8.020 -0.578 31.242 1.00 94.19 144 ASP A C 1
ATOM 1005 O O . ASP A 1 144 ? -7.193 -0.914 32.101 1.00 94.19 144 ASP A O 1
ATOM 1009 N N . SER A 1 145 ? -8.804 0.483 31.411 1.00 95.94 145 SER A N 1
ATOM 1010 C CA . SER A 1 145 ? -8.720 1.380 32.567 1.00 95.94 145 SER A CA 1
ATOM 1011 C C . SER A 1 145 ? -9.404 0.835 33.819 1.00 95.94 145 SER A C 1
ATOM 1013 O O . SER A 1 145 ? -9.034 1.256 34.922 1.00 95.94 145 SER A O 1
ATOM 1015 N N . ASP A 1 146 ? -10.362 -0.076 33.683 1.00 96.50 146 ASP A N 1
ATOM 1016 C CA . ASP A 1 146 ? -11.066 -0.716 34.798 1.00 96.50 146 ASP A CA 1
ATOM 1017 C C . ASP A 1 146 ? -10.775 -2.218 34.936 1.00 96.50 146 ASP A C 1
ATOM 1019 O O . ASP A 1 146 ? -10.994 -2.776 36.016 1.00 96.50 146 ASP A O 1
ATOM 1023 N N . GLY A 1 147 ? -10.131 -2.828 33.943 1.00 95.25 147 GLY A N 1
ATOM 1024 C CA . GLY A 1 147 ? -9.580 -4.174 34.020 1.00 95.25 147 GLY A CA 1
ATOM 1025 C C . GLY A 1 147 ? -10.607 -5.269 33.755 1.00 95.25 147 GLY A C 1
ATOM 1026 O O . GLY A 1 147 ? -10.433 -6.376 34.282 1.00 95.25 147 GLY A O 1
ATOM 1027 N N . ASP A 1 148 ? -11.676 -4.981 33.012 1.00 94.12 148 ASP A N 1
ATOM 1028 C CA . ASP A 1 148 ? -12.721 -5.955 32.682 1.00 94.12 148 ASP A CA 1
ATOM 1029 C C . ASP A 1 148 ? -12.371 -6.851 31.474 1.00 94.12 148 ASP A C 1
ATOM 1031 O O . ASP A 1 148 ? -13.071 -7.830 31.184 1.00 94.12 148 ASP A O 1
ATOM 1035 N N . GLY A 1 149 ? -11.227 -6.585 30.835 1.00 91.38 149 GLY A N 1
ATOM 1036 C CA . GLY A 1 149 ? -10.721 -7.309 29.675 1.00 91.38 149 GLY A CA 1
ATOM 1037 C C . GLY A 1 149 ? -11.120 -6.692 28.337 1.00 91.38 149 GLY A C 1
ATOM 1038 O O . GLY A 1 149 ? -10.773 -7.262 27.298 1.00 91.38 149 GLY A O 1
ATOM 1039 N N . VAL A 1 150 ? -11.812 -5.553 28.339 1.00 93.25 150 VAL A N 1
ATOM 1040 C CA . VAL A 1 150 ? -12.205 -4.798 27.151 1.00 93.25 150 VAL A CA 1
ATOM 1041 C C . VAL A 1 150 ? -11.344 -3.541 27.058 1.00 93.25 150 VAL A C 1
ATOM 1043 O O . VAL A 1 150 ? -11.346 -2.706 27.955 1.00 93.25 150 VAL A O 1
ATOM 1046 N N . PRO A 1 151 ? -10.597 -3.344 25.960 1.00 94.00 151 PRO A N 1
ATOM 1047 C CA . PRO A 1 151 ? -9.846 -2.112 25.781 1.00 94.00 151 PRO A CA 1
ATOM 1048 C C . PRO A 1 151 ? -10.734 -0.868 25.821 1.00 94.00 151 PRO A C 1
ATOM 1050 O O . PRO A 1 151 ? -11.783 -0.856 25.181 1.00 94.00 151 PRO A O 1
ATOM 1053 N N . ASP A 1 152 ? -10.239 0.231 26.397 1.00 94.12 152 ASP A N 1
ATOM 1054 C CA . ASP A 1 152 ? -10.898 1.546 26.450 1.00 94.12 152 ASP A CA 1
ATOM 1055 C C . ASP A 1 152 ? -11.434 2.003 25.080 1.00 94.12 152 ASP A C 1
ATOM 1057 O O . ASP A 1 152 ? -12.397 2.759 24.990 1.00 94.12 152 ASP A O 1
ATOM 1061 N N . LEU A 1 153 ? -10.765 1.595 23.994 1.00 93.31 153 LEU A N 1
ATOM 1062 C CA . LEU A 1 153 ? -11.168 1.905 22.622 1.00 93.31 153 LEU A CA 1
ATOM 1063 C C . LEU A 1 153 ? -12.495 1.230 22.234 1.00 93.31 153 LEU A C 1
ATOM 1065 O O . LEU A 1 153 ? -13.279 1.808 21.482 1.00 93.31 153 LEU A O 1
ATOM 1069 N N . CYS A 1 154 ? -12.713 0.009 22.719 1.00 93.94 154 CYS A N 1
ATOM 1070 C CA . CYS A 1 154 ? -13.886 -0.822 22.456 1.00 93.94 154 CYS A CA 1
ATOM 1071 C C . CYS A 1 154 ? -14.889 -0.825 23.617 1.00 93.94 154 CYS A C 1
ATOM 1073 O O . CYS A 1 154 ? -15.902 -1.518 23.533 1.00 93.94 154 CYS A O 1
ATOM 1075 N N . ASP A 1 155 ? -14.627 -0.054 24.670 1.00 94.38 155 ASP A N 1
ATOM 1076 C CA . ASP A 1 155 ? -15.483 0.050 25.837 1.00 94.38 155 ASP A CA 1
ATOM 1077 C C . ASP A 1 155 ? -16.240 1.387 25.862 1.00 94.38 155 ASP A C 1
ATOM 1079 O O . ASP A 1 155 ? -15.666 2.478 25.823 1.00 94.38 155 ASP A O 1
ATOM 1083 N N . LEU A 1 156 ? -17.570 1.316 25.937 1.00 93.62 156 LEU A N 1
ATOM 1084 C CA . LEU A 1 156 ? -18.420 2.498 26.081 1.00 93.62 156 LEU A CA 1
ATOM 1085 C C . LEU A 1 156 ? -18.543 2.965 27.542 1.00 93.62 156 LEU A C 1
ATOM 1087 O O . LEU A 1 156 ? -19.153 4.009 27.799 1.00 93.62 156 LEU A O 1
ATOM 1091 N N . CYS A 1 157 ? -17.976 2.209 28.476 1.00 96.38 157 CYS A N 1
ATOM 1092 C CA . CYS A 1 157 ? -17.919 2.454 29.906 1.00 96.38 157 CYS A CA 1
ATOM 1093 C C . CYS A 1 157 ? -16.520 2.171 30.499 1.00 96.38 157 CYS A C 1
ATOM 1095 O O . CYS A 1 157 ? -16.455 1.496 31.515 1.00 96.38 157 CYS A O 1
ATOM 1097 N N . PRO A 1 158 ? -15.443 2.824 30.009 1.00 95.69 158 PRO A N 1
ATOM 1098 C CA . PRO A 1 158 ? -14.025 2.514 30.301 1.00 95.69 158 PRO A CA 1
ATOM 1099 C C . PRO A 1 158 ? -13.564 2.781 31.746 1.00 95.69 158 PRO A C 1
ATOM 1101 O O . PRO A 1 158 ? -12.394 3.027 32.012 1.00 95.69 158 PRO A O 1
ATOM 1104 N N . THR A 1 159 ? -14.478 2.918 32.695 1.00 96.19 159 THR A N 1
ATOM 1105 C CA . THR A 1 159 ? -14.170 3.104 34.117 1.00 96.19 159 THR A CA 1
ATOM 1106 C C . THR A 1 159 ? -15.120 2.307 35.016 1.00 96.19 159 THR A C 1
ATOM 1108 O O . THR A 1 159 ? -15.151 2.547 36.227 1.00 96.19 159 THR A O 1
ATOM 1111 N N . ASP A 1 160 ? -15.965 1.458 34.437 1.00 96.25 160 ASP A N 1
ATOM 1112 C CA . ASP A 1 160 ? -16.945 0.620 35.114 1.00 96.25 160 ASP A CA 1
A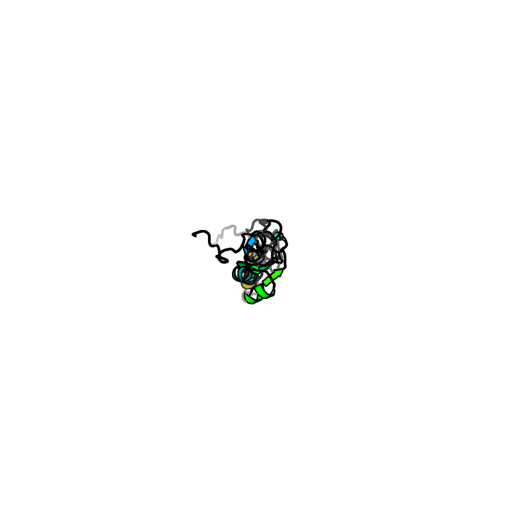TOM 1113 C C . ASP A 1 160 ? -16.646 -0.864 34.833 1.00 96.25 160 ASP A C 1
ATOM 1115 O O . ASP A 1 160 ? -17.164 -1.415 33.867 1.00 96.25 160 ASP A O 1
ATOM 1119 N N . PRO A 1 161 ? -15.912 -1.556 35.724 1.00 96.19 161 PRO A N 1
ATOM 1120 C CA . PRO A 1 161 ? -15.461 -2.927 35.474 1.00 96.19 161 PRO A CA 1
ATOM 1121 C C . PRO A 1 161 ? -16.597 -3.960 35.399 1.00 96.19 161 PRO A C 1
ATOM 1123 O O . PRO A 1 161 ? -16.360 -5.131 35.106 1.00 96.19 161 PRO A O 1
ATOM 1126 N N . ASP A 1 162 ? -17.827 -3.565 35.741 1.00 94.44 162 ASP A N 1
ATOM 1127 C CA . ASP A 1 162 ? -19.008 -4.423 35.676 1.00 94.44 162 ASP A CA 1
ATOM 1128 C C . ASP A 1 162 ? -19.810 -4.217 34.374 1.00 94.44 162 ASP A C 1
ATOM 1130 O O . ASP A 1 162 ? -20.794 -4.935 34.138 1.00 94.44 162 ASP A O 1
ATOM 1134 N N . LYS A 1 163 ? -19.450 -3.234 33.536 1.00 93.44 163 LYS A N 1
ATOM 1135 C CA . LYS A 1 163 ? -20.200 -2.875 32.331 1.00 93.44 163 LYS A CA 1
ATOM 1136 C C . LYS A 1 163 ? -19.304 -2.403 31.202 1.00 93.44 163 LYS A C 1
ATOM 1138 O O . LYS A 1 163 ? -18.648 -1.389 31.320 1.00 93.44 163 LYS A O 1
ATOM 1143 N N . THR A 1 164 ? -19.570 -2.951 30.023 1.00 94.00 164 THR A N 1
ATOM 1144 C CA . THR A 1 164 ? -18.938 -2.501 28.781 1.00 94.00 164 THR A CA 1
ATOM 1145 C C . THR A 1 164 ? -19.820 -1.603 27.905 1.00 94.00 164 THR A C 1
ATOM 1147 O O . THR A 1 164 ? -19.467 -1.172 26.802 1.00 94.00 164 THR A O 1
ATOM 1150 N N . SER A 1 165 ? -21.058 -1.371 28.353 1.00 93.44 165 SER A N 1
ATOM 1151 C CA . SER A 1 165 ? -22.011 -0.485 27.694 1.00 93.44 165 SER A CA 1
ATOM 1152 C C . SER A 1 165 ? -22.881 0.248 28.717 1.00 93.44 165 SER A C 1
ATOM 1154 O O . SER A 1 165 ? -23.194 -0.320 29.765 1.00 93.44 165 SER A O 1
ATOM 1156 N N . PRO A 1 166 ? -23.323 1.495 28.440 1.00 93.19 166 PRO A N 1
ATOM 1157 C CA . PRO A 1 166 ? -24.002 2.319 29.443 1.00 93.19 166 PRO A CA 1
ATOM 1158 C C . PRO A 1 166 ? -25.316 1.721 29.954 1.00 93.19 166 PRO A C 1
ATOM 1160 O O . PRO A 1 166 ? -25.748 2.026 31.064 1.00 93.19 166 PRO A O 1
ATOM 1163 N N . GLY A 1 167 ? -25.985 0.885 29.159 1.00 91.88 167 GLY A N 1
ATOM 1164 C CA . GLY A 1 167 ? -27.316 0.388 29.496 1.00 91.88 167 GLY A CA 1
ATOM 1165 C C . GLY A 1 167 ? -28.325 1.522 29.738 1.00 91.88 167 GLY A C 1
ATOM 1166 O O . GLY A 1 167 ? -28.235 2.592 29.134 1.00 91.88 167 GLY A O 1
ATOM 1167 N N . ASN A 1 168 ? -29.307 1.299 30.616 1.00 92.31 168 ASN A N 1
ATOM 1168 C CA . ASN A 1 168 ? -30.405 2.248 30.859 1.00 92.31 168 ASN A CA 1
ATOM 1169 C C . ASN A 1 168 ? -30.045 3.323 31.889 1.00 92.31 168 ASN A C 1
ATOM 1171 O O . ASN A 1 168 ? -30.540 4.450 31.821 1.00 92.31 168 ASN A O 1
ATOM 1175 N N . CYS A 1 169 ? -29.237 2.962 32.882 1.00 93.88 169 CYS A N 1
ATOM 1176 C CA . CYS A 1 169 ? -28.824 3.850 33.965 1.00 93.88 169 CYS A CA 1
ATOM 1177 C C . CYS A 1 169 ? -27.471 4.535 33.719 1.00 93.88 169 CYS A C 1
ATOM 1179 O O . CYS A 1 169 ? -27.072 5.364 34.535 1.00 93.88 169 CYS A O 1
ATOM 1181 N N . GLY A 1 170 ? -26.800 4.241 32.604 1.00 93.50 170 GLY A N 1
ATOM 1182 C CA . GLY A 1 170 ? -25.450 4.717 32.316 1.00 93.50 170 GLY A CA 1
ATOM 1183 C C . GLY A 1 170 ? -24.359 3.839 32.942 1.00 93.50 170 GLY A C 1
ATOM 1184 O O . GLY A 1 170 ? -24.632 2.846 33.625 1.00 93.50 170 GLY A O 1
ATOM 1185 N N . CYS A 1 171 ? -23.107 4.228 32.708 1.00 96.25 171 CYS A N 1
ATOM 1186 C CA . CYS A 1 171 ? -21.939 3.628 33.353 1.00 96.25 171 CYS A CA 1
ATOM 1187 C C . CYS A 1 171 ? -21.875 4.007 34.845 1.00 96.25 171 CYS A C 1
ATOM 1189 O O . CYS A 1 171 ? -22.355 5.070 35.253 1.00 96.25 171 CYS A O 1
ATOM 1191 N N . GLY A 1 172 ? -21.271 3.152 35.662 1.00 93.75 172 GLY A N 1
ATOM 1192 C CA . GLY A 1 172 ? -21.073 3.313 37.105 1.00 93.75 172 GLY A CA 1
ATOM 1193 C C . GLY A 1 172 ? -22.329 3.082 37.952 1.00 93.75 172 GLY A C 1
ATOM 1194 O O . GLY A 1 172 ? -22.297 3.263 39.171 1.00 93.75 172 GLY A O 1
ATOM 1195 N N . VAL A 1 173 ? -23.456 2.717 37.331 1.00 93.38 173 VAL A N 1
ATOM 1196 C CA . VAL A 1 173 ? -24.730 2.451 38.012 1.00 93.38 173 VAL A CA 1
ATOM 1197 C C . VAL A 1 173 ? -25.315 1.147 37.495 1.00 93.38 173 VAL A C 1
ATOM 1199 O O . VAL A 1 173 ? -25.712 1.056 36.336 1.00 93.38 173 VAL A O 1
ATOM 1202 N N . ALA A 1 174 ? -25.437 0.150 38.373 1.00 89.88 174 ALA A N 1
ATOM 1203 C CA . ALA A 1 174 ? -26.052 -1.128 38.033 1.00 89.88 174 ALA A CA 1
ATOM 1204 C C . ALA A 1 174 ? -27.444 -0.931 37.407 1.00 89.88 174 ALA A C 1
ATOM 1206 O O . ALA A 1 174 ? -28.325 -0.299 38.006 1.00 89.88 174 ALA A O 1
ATOM 1207 N N . ASP A 1 175 ? -27.655 -1.496 36.215 1.00 86.75 175 ASP A N 1
ATOM 1208 C CA . ASP A 1 175 ? -28.992 -1.568 35.640 1.00 86.75 175 ASP A CA 1
ATOM 1209 C C . ASP A 1 175 ? -29.829 -2.499 36.505 1.00 86.75 175 ASP A C 1
ATOM 1211 O O . ASP A 1 175 ? -29.467 -3.648 36.770 1.00 86.75 175 ASP A O 1
ATOM 1215 N N . ARG A 1 176 ? -30.981 -2.009 36.960 1.00 80.25 176 ARG A N 1
ATOM 1216 C CA . ARG A 1 176 ? -31.956 -2.907 37.558 1.00 80.25 176 ARG A CA 1
ATOM 1217 C C . ARG A 1 176 ? -32.465 -3.791 36.435 1.00 80.25 176 ARG A C 1
ATOM 1219 O O . ARG A 1 176 ? -33.144 -3.305 35.533 1.00 80.25 176 ARG A O 1
ATOM 1226 N N . VAL A 1 177 ? -32.168 -5.087 36.510 1.00 64.50 177 VAL A N 1
ATOM 1227 C CA . VAL A 1 177 ? -33.025 -6.067 35.855 1.00 64.50 177 VAL A CA 1
ATOM 1228 C C . VAL A 1 177 ? -34.426 -5.740 36.345 1.00 64.50 177 VAL A C 1
ATOM 1230 O O . VAL A 1 177 ? -34.700 -5.799 37.547 1.00 64.50 177 VAL A O 1
ATOM 1233 N N . GLU A 1 178 ? -35.310 -5.317 35.446 1.00 53.38 178 GLU A N 1
ATOM 1234 C CA . GLU A 1 178 ? -36.720 -5.487 35.722 1.00 53.38 178 GLU A CA 1
ATOM 1235 C C . GLU A 1 178 ? -36.882 -7.001 35.839 1.00 53.38 178 GLU A C 1
ATOM 1237 O O . GLU A 1 178 ? -37.083 -7.722 34.862 1.00 53.38 178 GLU A O 1
ATOM 1242 N N . GLN A 1 179 ? -36.719 -7.515 37.061 1.00 50.31 179 GLN A N 1
ATOM 1243 C CA . GLN A 1 179 ? -37.490 -8.653 37.494 1.00 50.31 179 GLN A CA 1
ATOM 1244 C C . GLN A 1 179 ? -38.908 -8.180 37.279 1.00 50.31 179 GLN A C 1
ATOM 1246 O O . GLN A 1 179 ? -39.443 -7.461 38.116 1.00 50.31 179 GLN A O 1
ATOM 1251 N N . TRP A 1 180 ? -39.412 -8.450 36.075 1.00 51.25 180 TRP A N 1
ATOM 1252 C CA . TRP A 1 180 ? -40.800 -8.461 35.689 1.00 51.25 180 TRP A CA 1
ATOM 1253 C C . TRP A 1 180 ? -41.566 -8.780 36.953 1.00 51.25 180 TRP A C 1
ATOM 1255 O O . TRP A 1 180 ? -41.606 -9.915 37.427 1.00 51.25 180 TRP A O 1
ATOM 1265 N N . ILE A 1 181 ? -42.078 -7.721 37.569 1.00 48.09 181 ILE A N 1
ATOM 1266 C CA . ILE A 1 181 ? -42.990 -7.861 38.669 1.00 48.09 181 ILE A CA 1
ATOM 1267 C C . ILE A 1 181 ? -44.197 -8.434 37.936 1.00 48.09 181 ILE A C 1
ATOM 1269 O O . ILE A 1 181 ? -45.026 -7.695 37.407 1.00 48.09 181 ILE A O 1
ATOM 1273 N N . THR A 1 182 ? -44.304 -9.765 37.853 1.00 49.12 182 THR A N 1
ATOM 1274 C CA . THR A 1 182 ? -45.621 -10.357 38.021 1.00 49.12 182 THR A CA 1
ATOM 1275 C C . THR A 1 182 ? -46.047 -9.836 39.372 1.00 49.12 182 THR A C 1
ATOM 1277 O O . THR A 1 182 ? -45.685 -10.387 40.409 1.00 49.12 182 THR A O 1
ATOM 1280 N N . VAL A 1 183 ? -46.714 -8.684 39.344 1.00 51.62 183 VAL A N 1
ATOM 1281 C CA . VAL A 1 183 ? -47.572 -8.260 40.424 1.00 51.62 183 VAL A CA 1
ATOM 1282 C C . VAL A 1 183 ? -48.453 -9.474 40.588 1.00 51.62 183 VAL A C 1
ATOM 1284 O O . VAL A 1 183 ? -49.165 -9.866 39.657 1.00 51.62 183 VAL A O 1
ATOM 1287 N N . ASP A 1 184 ? -48.327 -10.150 41.722 1.00 54.97 184 ASP A N 1
ATOM 1288 C CA . ASP A 1 184 ? -49.401 -11.042 42.082 1.00 54.97 184 ASP A CA 1
ATOM 1289 C C . ASP A 1 184 ? -50.690 -10.205 42.134 1.00 54.97 184 ASP A C 1
ATOM 1291 O O . ASP A 1 184 ? -50.687 -8.965 42.139 1.00 54.97 184 ASP A O 1
ATOM 1295 N N . SER A 1 185 ? -51.827 -10.881 42.129 1.00 57.12 185 SER A N 1
ATOM 1296 C CA . SER A 1 185 ? -53.151 -10.258 42.078 1.00 57.12 185 SER A CA 1
ATOM 1297 C C . SER A 1 185 ? -53.447 -9.291 43.246 1.00 57.12 185 SER A C 1
ATOM 1299 O O . SER A 1 185 ? -54.566 -8.788 43.336 1.00 57.12 185 SER A O 1
ATOM 1301 N N . PHE A 1 186 ? -52.484 -9.047 44.145 1.00 58.16 186 PHE A N 1
ATOM 1302 C CA . PHE A 1 186 ? -52.565 -8.175 45.312 1.00 58.16 186 PHE A CA 1
ATOM 1303 C C . PHE A 1 186 ? -51.709 -6.898 45.210 1.00 58.16 186 PHE A C 1
ATOM 1305 O O . PHE A 1 186 ? -51.818 -6.041 46.087 1.00 58.16 186 PHE A O 1
ATOM 1312 N N . GLY A 1 187 ? -50.919 -6.707 44.146 1.00 53.00 187 GLY A N 1
ATOM 1313 C CA . GLY A 1 187 ? -50.303 -5.409 43.835 1.00 53.00 187 GLY A CA 1
ATOM 1314 C C . GLY A 1 187 ? -49.173 -4.956 44.770 1.00 53.00 187 GLY A C 1
ATOM 1315 O O . GLY A 1 187 ? -48.959 -3.752 44.910 1.00 53.00 187 GLY A O 1
ATOM 1316 N N . GLN A 1 188 ? -48.436 -5.878 45.398 1.00 53.94 188 GLN A N 1
ATOM 1317 C CA . GLN A 1 188 ? -47.168 -5.556 46.069 1.00 53.94 188 GLN A CA 1
ATOM 1318 C C . GLN A 1 188 ? -45.974 -5.981 45.212 1.00 53.94 188 GLN A C 1
ATOM 1320 O O . GLN A 1 188 ? -45.926 -7.096 44.699 1.00 53.94 188 GLN A O 1
ATOM 1325 N N . SER A 1 189 ? -44.990 -5.090 45.070 1.00 47.94 189 SER A N 1
ATOM 1326 C CA . SER A 1 189 ? -43.667 -5.478 44.584 1.00 47.94 189 SER A CA 1
ATOM 1327 C C . SER A 1 189 ? -42.972 -6.334 45.650 1.00 47.94 189 SER A C 1
ATOM 1329 O O . SER A 1 189 ? -43.107 -6.032 46.843 1.00 47.94 189 SER A O 1
ATOM 1331 N N . PRO A 1 190 ? -42.201 -7.377 45.285 1.00 51.12 190 PRO A N 1
ATOM 1332 C CA . PRO A 1 190 ? -41.283 -7.964 46.241 1.00 51.12 190 PRO A CA 1
ATOM 1333 C C . PRO A 1 190 ? -40.248 -6.881 46.537 1.00 51.12 190 PRO A C 1
ATOM 1335 O O . PRO A 1 190 ? -39.490 -6.454 45.664 1.00 51.12 190 PRO A O 1
ATOM 1338 N N . GLY A 1 191 ? -40.303 -6.351 47.756 1.00 45.53 191 GLY A N 1
ATOM 1339 C CA . GLY A 1 191 ? -39.349 -5.363 48.220 1.00 45.53 191 GLY A CA 1
ATOM 1340 C C . GLY A 1 191 ? -37.929 -5.857 47.969 1.00 45.53 191 GLY A C 1
ATOM 1341 O O . GLY A 1 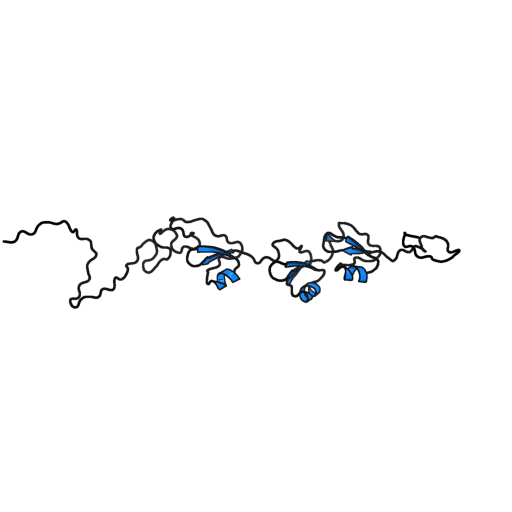191 ? -37.630 -7.036 48.156 1.00 45.53 191 GLY A O 1
ATOM 1342 N N . SER A 1 192 ? -37.069 -4.927 47.549 1.00 49.72 192 SER A N 1
ATOM 1343 C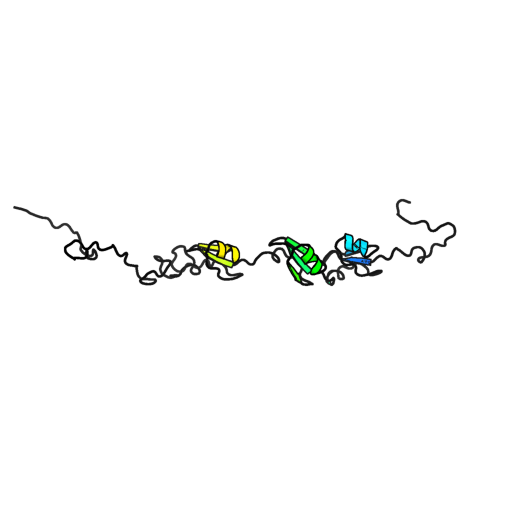 CA . SER A 1 192 ? -35.618 -5.060 47.631 1.00 49.72 192 SER A CA 1
ATOM 1344 C C . SER A 1 192 ? -35.262 -5.824 48.906 1.00 49.72 192 SER A C 1
ATOM 1346 O O . SER A 1 192 ? -35.627 -5.394 50.005 1.00 49.72 192 SER A O 1
ATOM 1348 N N . ALA A 1 193 ? -34.643 -6.993 48.752 1.00 45.94 193 ALA A N 1
ATOM 1349 C CA . ALA A 1 193 ? -34.262 -7.866 49.848 1.00 45.94 193 ALA A CA 1
ATOM 1350 C C . ALA A 1 193 ? -33.128 -7.224 50.660 1.00 45.94 193 ALA A C 1
ATOM 1352 O O . ALA A 1 193 ? -31.980 -7.637 50.593 1.00 45.94 193 ALA A O 1
ATOM 1353 N N . ASN A 1 194 ? -33.479 -6.225 51.462 1.00 48.66 194 ASN A N 1
ATOM 1354 C CA . ASN A 1 194 ? -32.716 -5.756 52.605 1.00 48.66 194 ASN A CA 1
ATOM 1355 C C . ASN A 1 194 ? -33.564 -5.996 53.855 1.00 48.66 194 ASN A C 1
ATOM 1357 O O . ASN A 1 194 ? -34.009 -5.055 54.506 1.00 48.66 194 ASN A O 1
ATOM 1361 N N . ASN A 1 195 ? -33.823 -7.263 54.191 1.00 41.34 195 ASN A N 1
ATOM 1362 C CA . ASN A 1 195 ? -34.184 -7.592 55.565 1.00 41.34 195 ASN A CA 1
ATOM 1363 C C . ASN A 1 195 ? -33.732 -9.004 55.954 1.00 41.34 195 ASN A C 1
ATOM 1365 O O . ASN A 1 195 ? -34.366 -10.007 55.640 1.00 41.34 195 ASN A O 1
ATOM 1369 N N . LEU A 1 196 ? -32.572 -9.019 56.608 1.00 47.12 196 LEU A N 1
ATOM 1370 C CA . LEU A 1 196 ? -32.079 -9.965 57.604 1.00 47.12 196 LEU A CA 1
ATOM 1371 C C . LEU A 1 196 ? -33.027 -11.133 57.941 1.00 47.12 196 LEU A C 1
ATOM 1373 O O . LEU A 1 196 ? -33.880 -11.025 58.820 1.00 47.12 196 LEU A O 1
ATOM 1377 N N . ILE A 1 197 ? -32.786 -12.301 57.349 1.00 43.09 197 ILE A N 1
ATOM 1378 C CA . ILE A 1 197 ? -33.164 -13.570 57.979 1.00 43.09 197 ILE A CA 1
ATOM 1379 C C . ILE A 1 197 ? -32.070 -13.945 58.982 1.00 43.09 197 ILE A C 1
ATOM 1381 O O . ILE A 1 197 ? -31.087 -14.599 58.647 1.00 43.09 197 ILE A O 1
ATOM 1385 N N . SER A 1 198 ? -32.250 -13.502 60.228 1.00 39.09 198 SER A N 1
ATOM 1386 C CA . SER A 1 198 ? -31.663 -14.155 61.402 1.00 39.09 198 SER A CA 1
ATOM 1387 C C . SER A 1 198 ? -32.777 -14.950 62.098 1.00 39.09 198 SER A C 1
ATOM 1389 O O . SER A 1 198 ? -33.856 -14.388 62.314 1.00 39.09 198 SER A O 1
ATOM 1391 N N . PRO A 1 199 ? -32.593 -16.244 62.420 1.00 44.94 199 PRO A N 1
ATOM 1392 C CA . PRO A 1 199 ? -33.680 -17.080 62.908 1.00 44.94 199 PRO A CA 1
ATOM 1393 C C . PRO A 1 199 ? -33.887 -16.829 64.405 1.00 44.94 199 PRO A C 1
ATOM 1395 O O . PRO A 1 199 ? -33.152 -17.355 65.239 1.00 44.94 199 PRO A O 1
ATOM 1398 N N . VAL A 1 200 ? -34.899 -16.039 64.767 1.00 40.19 200 VAL A N 1
ATOM 1399 C CA . VAL A 1 200 ? -35.414 -16.015 66.144 1.00 40.19 200 VAL A CA 1
ATOM 1400 C C . VAL A 1 200 ? -36.634 -16.927 66.211 1.00 40.19 200 VAL A C 1
ATOM 1402 O O . VAL A 1 200 ? -37.550 -16.833 65.398 1.00 40.19 200 VAL A O 1
ATOM 1405 N N . GLY A 1 201 ? -36.566 -17.870 67.151 1.00 45.22 201 GLY A N 1
ATOM 1406 C CA . GLY A 1 201 ? -37.409 -19.052 67.238 1.00 45.22 201 GLY A CA 1
ATOM 1407 C C . GLY A 1 201 ? -38.898 -18.786 67.443 1.00 45.22 201 GLY A C 1
ATOM 1408 O O . GLY A 1 201 ? -39.315 -17.864 68.140 1.00 45.22 201 GLY A O 1
ATOM 1409 N N . ILE A 1 202 ? -39.687 -19.680 66.854 1.00 40.84 202 ILE A N 1
ATOM 1410 C CA . ILE A 1 202 ? -41.114 -19.833 67.099 1.00 40.84 202 ILE A CA 1
ATOM 1411 C C . ILE A 1 202 ? -41.282 -20.830 68.254 1.00 40.84 202 ILE A C 1
ATOM 1413 O O . ILE A 1 202 ? -40.950 -22.007 68.112 1.00 40.84 202 ILE A O 1
ATOM 1417 N N . THR A 1 203 ? -41.821 -20.368 69.381 1.00 41.03 203 THR A N 1
ATOM 1418 C CA . THR A 1 203 ? -42.444 -21.223 70.402 1.00 41.03 203 THR A CA 1
ATOM 1419 C C . THR A 1 203 ? -43.946 -21.212 70.136 1.00 41.03 203 THR A C 1
ATOM 1421 O O . THR A 1 203 ? -44.546 -20.138 70.123 1.00 41.03 203 THR A O 1
ATOM 1424 N N . VAL A 1 204 ? -44.560 -22.377 69.924 1.00 43.84 204 VAL A N 1
ATOM 1425 C CA . VAL A 1 204 ? -46.025 -22.521 69.855 1.00 43.84 204 VAL A CA 1
ATOM 1426 C C . VAL A 1 204 ? -46.472 -23.396 71.021 1.00 43.84 204 VAL A C 1
ATOM 1428 O O . VAL A 1 204 ? -45.847 -24.427 71.279 1.00 43.84 204 VAL A O 1
ATOM 1431 N N . GLY A 1 205 ? -47.494 -22.930 71.741 1.00 38.00 205 GLY A N 1
ATOM 1432 C CA . GLY A 1 205 ? -48.247 -23.710 72.726 1.00 38.00 205 GLY A CA 1
ATOM 1433 C C . GLY A 1 205 ? -49.338 -24.557 72.089 1.00 38.00 205 GLY A C 1
ATOM 1434 O O . GLY A 1 205 ? -49.616 -24.357 70.885 1.00 38.00 205 GLY A O 1
#

Foldseek 3Di:
DVPDDDDPDPPPDDDVVVPPPLFWFWWAPAQADIDTDNDPVVSVVSQTDTPDGPHDDDRHPSLPQFWWWWADAQFDIDIHNDPVRSVVSVTDTPGGNHDDDRHPRHAFWAWWADQQDTDTGHPVVSVVSPTDTPDGPHDQDPDQQCPLNGHPVNAPQSNASVHRHQPPPGGPDDDDDPPVPPVPPVRDGPPDPPDDPDDDDDDDD

pLDDT: mean 82.29, std 16.85, range [38.0, 97.0]

Secondary structure (DSSP, 8-state):
-TT-PPP--TT----TTTT-----EEEEETTTEEEEESSHHHHHHTT-EEEEET----HHHHTTS--EEEEETTTEEEEES-HHHHHHTT-EEEEET----TTTTSPPEEEEEETTEEEEEEHHHHHHTT-EEEEET-------SS-SSS-TTT-SSTT-TT-SS-TTT-TTS-----------TT------S-S----------